Protein AF-A0A7X8EYL2-F1 (afdb_monomer)

pLDDT: mean 93.7, std 5.95, range [64.0, 98.62]

Mean predicted aligned error: 7.43 Å

Radius of gyration: 29.5 Å; Cα contacts (8 Å, |Δi|>4): 618; chains: 1; bounding box: 68×44×84 Å

Structure (mmCIF, N/CA/C/O backbone):
data_AF-A0A7X8EYL2-F1
#
_entry.id   AF-A0A7X8EYL2-F1
#
loop_
_atom_site.group_PDB
_atom_site.id
_atom_site.type_symbol
_atom_site.label_atom_id
_atom_site.label_alt_id
_atom_site.label_comp_id
_atom_site.label_asym_id
_atom_site.label_entity_id
_atom_site.label_seq_id
_atom_site.pdbx_PDB_ins_code
_atom_site.Cartn_x
_atom_site.Cartn_y
_atom_site.Cartn_z
_atom_site.occupancy
_atom_site.B_iso_or_equiv
_atom_site.auth_seq_id
_atom_site.auth_comp_id
_atom_site.auth_asym_id
_atom_site.auth_atom_id
_atom_site.pdbx_PDB_model_num
ATOM 1 N N . ASP A 1 1 ? -7.026 -12.892 57.176 1.00 86.31 1 ASP A N 1
ATOM 2 C CA . ASP A 1 1 ? -5.731 -12.366 56.699 1.00 86.31 1 ASP A CA 1
ATOM 3 C C . ASP A 1 1 ? -5.927 -11.253 55.690 1.00 86.31 1 ASP A C 1
ATOM 5 O O . ASP A 1 1 ? -7.010 -11.145 55.126 1.00 86.31 1 ASP A O 1
ATOM 9 N N . VAL A 1 2 ? -4.905 -10.414 55.504 1.00 94.88 2 VAL A N 1
ATOM 10 C CA . VAL A 1 2 ? -4.902 -9.336 54.503 1.00 94.88 2 VAL A CA 1
ATOM 11 C C . VAL A 1 2 ? -4.807 -9.946 53.104 1.00 94.88 2 VAL A C 1
ATOM 13 O O . VAL A 1 2 ? -3.881 -10.713 52.817 1.00 94.88 2 VAL A O 1
ATOM 16 N N . LEU A 1 3 ? -5.739 -9.580 52.226 1.00 95.38 3 LEU A N 1
ATOM 17 C CA . LEU A 1 3 ? -5.677 -9.922 50.810 1.00 95.38 3 LEU A CA 1
ATOM 18 C C . LEU A 1 3 ? -4.721 -8.959 50.105 1.00 95.38 3 LEU A C 1
ATOM 20 O O . LEU A 1 3 ? -4.888 -7.741 50.169 1.00 95.38 3 LEU A O 1
ATOM 24 N N . ARG A 1 4 ? -3.742 -9.508 49.390 1.00 96.19 4 ARG A N 1
ATOM 25 C CA . ARG A 1 4 ? -2.787 -8.771 48.570 1.00 96.19 4 ARG A CA 1
ATOM 26 C C . ARG A 1 4 ? -2.971 -9.122 47.102 1.00 96.19 4 ARG A C 1
ATOM 28 O O . ARG A 1 4 ? -2.848 -10.284 46.720 1.00 96.19 4 ARG A O 1
ATOM 35 N N . ILE A 1 5 ? -3.187 -8.107 46.270 1.00 96.19 5 ILE A N 1
ATOM 36 C CA . ILE A 1 5 ? -3.138 -8.234 44.813 1.00 96.19 5 ILE A CA 1
ATOM 37 C C . ILE A 1 5 ? -1.687 -8.068 44.356 1.00 96.19 5 ILE A C 1
ATOM 39 O O . ILE A 1 5 ? -1.107 -6.980 44.415 1.00 96.19 5 ILE A O 1
ATOM 43 N N . GLU A 1 6 ? -1.084 -9.162 43.909 1.00 96.06 6 GLU A N 1
ATOM 44 C CA . GLU A 1 6 ? 0.349 -9.236 43.627 1.00 96.06 6 GLU A CA 1
ATOM 45 C C . GLU A 1 6 ? 0.683 -8.657 42.252 1.00 96.06 6 GLU A C 1
ATOM 47 O O . GLU A 1 6 ? 1.595 -7.838 42.111 1.00 96.06 6 GLU A O 1
ATOM 52 N N . ARG A 1 7 ? -0.085 -9.041 41.228 1.00 94.75 7 ARG A N 1
ATOM 53 C CA . ARG A 1 7 ? 0.088 -8.546 39.858 1.00 94.75 7 ARG A CA 1
ATOM 54 C C . ARG A 1 7 ? -1.154 -8.768 39.006 1.00 94.75 7 ARG A C 1
ATOM 56 O O . ARG A 1 7 ? -1.990 -9.619 39.298 1.00 94.75 7 ARG A O 1
ATOM 63 N N . PHE A 1 8 ? -1.189 -8.052 37.891 1.00 95.06 8 PHE A N 1
ATOM 64 C CA . PHE A 1 8 ? -2.084 -8.333 36.781 1.00 95.06 8 PHE A CA 1
ATOM 65 C C . PHE A 1 8 ? -1.325 -8.990 35.631 1.00 95.06 8 PHE A C 1
ATOM 67 O O . PHE A 1 8 ? -0.130 -8.748 35.443 1.00 95.06 8 PHE A O 1
ATOM 74 N N . HIS A 1 9 ? -2.026 -9.794 34.842 1.00 94.75 9 HIS A N 1
ATOM 75 C CA . HIS A 1 9 ? -1.557 -10.248 33.541 1.00 94.75 9 HIS A CA 1
ATOM 76 C C . HIS A 1 9 ? -2.665 -10.086 32.507 1.00 94.75 9 HIS A C 1
ATOM 78 O O . HIS A 1 9 ? -3.803 -10.498 32.729 1.00 94.75 9 HIS A O 1
ATOM 84 N N . THR A 1 10 ? -2.317 -9.496 31.369 1.00 92.88 10 THR A N 1
ATOM 85 C CA . THR A 1 10 ? -3.202 -9.335 30.219 1.00 92.88 10 THR A CA 1
ATOM 86 C C . THR A 1 10 ? -2.504 -9.889 28.972 1.00 92.88 10 THR A C 1
ATOM 88 O O . THR A 1 10 ? -1.317 -9.622 28.778 1.00 92.88 10 THR A O 1
ATOM 91 N N . PRO A 1 11 ? -3.197 -10.660 28.109 1.00 89.06 11 PRO A N 1
ATOM 92 C CA . PRO A 1 11 ? -2.584 -11.203 26.891 1.00 89.06 11 PRO A CA 1
ATOM 93 C C . PRO A 1 11 ? -2.252 -10.146 25.825 1.00 89.06 11 PRO A C 1
ATOM 95 O O . PRO A 1 11 ? -1.381 -10.363 24.989 1.00 89.06 11 PRO A O 1
ATOM 98 N N . CYS A 1 12 ? -2.963 -9.012 25.828 1.00 83.88 12 CYS A N 1
ATOM 99 C CA . CYS A 1 12 ? -2.741 -7.866 24.941 1.00 83.88 12 CYS A CA 1
ATOM 100 C C . CYS A 1 12 ? -2.533 -6.590 25.773 1.00 83.88 12 CYS A C 1
ATOM 102 O O . CYS A 1 12 ? -3.117 -6.433 26.846 1.00 83.88 12 CYS A O 1
ATOM 104 N N . GLY A 1 13 ? -1.824 -5.603 25.218 1.00 82.88 13 GLY A N 1
ATOM 105 C CA . GLY A 1 13 ? -1.757 -4.244 25.783 1.00 82.88 13 GLY A CA 1
ATOM 106 C C . GLY A 1 13 ? -3.053 -3.428 25.642 1.00 82.88 13 GLY A C 1
ATOM 107 O O . GLY A 1 13 ? -3.085 -2.250 25.983 1.00 82.88 13 GLY A O 1
ATOM 108 N N . CYS A 1 14 ? -4.120 -4.032 25.111 1.00 86.06 14 CYS A N 1
ATOM 109 C CA . CYS A 1 14 ? -5.398 -3.382 24.838 1.00 86.06 14 CYS A CA 1
ATOM 110 C C . CYS A 1 14 ? -6.316 -3.271 26.068 1.00 86.06 14 CYS A C 1
ATOM 112 O O . CYS A 1 14 ? -7.273 -2.502 26.050 1.00 86.06 14 CYS A O 1
ATOM 114 N N . THR A 1 15 ? -5.998 -3.985 27.151 1.00 90.75 15 THR A N 1
ATOM 115 C CA . THR A 1 15 ? -6.658 -3.893 28.462 1.00 90.75 15 THR A CA 1
ATOM 116 C C . THR A 1 15 ? -5.630 -3.535 29.525 1.00 90.75 15 THR A C 1
ATOM 118 O O . THR A 1 15 ? -4.644 -4.255 29.689 1.00 90.75 15 THR A O 1
ATOM 121 N N . ILE A 1 16 ? -5.859 -2.440 30.246 1.00 91.31 16 ILE A N 1
ATOM 122 C CA . ILE A 1 16 ? -4.922 -1.883 31.224 1.00 91.31 16 ILE A CA 1
ATOM 123 C C . ILE A 1 16 ? -5.632 -1.824 32.583 1.00 91.31 16 ILE A C 1
ATOM 125 O O . ILE A 1 16 ? -6.471 -0.942 32.783 1.00 91.31 16 ILE A O 1
ATOM 129 N N . PRO A 1 17 ? -5.372 -2.790 33.483 1.00 91.75 17 PRO A N 1
ATOM 130 C CA . PRO A 1 17 ? -5.945 -2.805 34.822 1.00 91.75 17 PRO A CA 1
ATOM 131 C C . PRO A 1 17 ? -5.192 -1.866 35.769 1.00 91.75 17 PRO A C 1
ATOM 133 O O . PRO A 1 17 ? -3.962 -1.803 35.767 1.00 91.75 17 PRO A O 1
ATOM 136 N N . GLU A 1 18 ? -5.944 -1.173 36.614 1.00 91.69 18 GLU A N 1
ATOM 137 C CA . GLU A 1 18 ? -5.468 -0.184 37.574 1.00 91.69 18 GLU A CA 1
ATOM 138 C C . GLU A 1 18 ? -6.123 -0.416 38.943 1.00 91.69 18 GLU A C 1
ATOM 140 O O . GLU A 1 18 ? -7.300 -0.771 39.056 1.00 91.69 18 GLU A O 1
ATOM 145 N N . LEU A 1 19 ? -5.339 -0.200 40.001 1.00 92.75 19 LEU A N 1
ATOM 146 C CA . LEU A 1 19 ? -5.756 -0.338 41.394 1.00 92.75 19 LEU A CA 1
ATOM 147 C C . LEU A 1 19 ? -5.365 0.902 42.186 1.00 92.75 19 LEU A C 1
ATOM 149 O O . LEU A 1 19 ? -4.250 1.402 42.048 1.00 92.75 19 LEU A O 1
ATOM 153 N N . LYS A 1 20 ? -6.252 1.336 43.086 1.00 90.94 20 LYS A N 1
ATOM 154 C CA . LYS A 1 20 ? -5.948 2.405 44.052 1.00 90.94 20 LYS A CA 1
ATOM 155 C C . LYS A 1 20 ? -4.989 1.940 45.148 1.00 90.94 20 LYS A C 1
ATOM 157 O O . LYS A 1 20 ? -4.169 2.720 45.617 1.00 90.94 20 LYS A O 1
ATOM 162 N N . LYS A 1 21 ? -5.105 0.677 45.560 1.00 93.88 21 LYS A N 1
ATOM 163 C CA . LYS A 1 21 ? -4.242 0.031 46.551 1.00 93.88 21 LYS A CA 1
ATOM 164 C C . LYS A 1 21 ? -4.178 -1.472 46.294 1.00 93.88 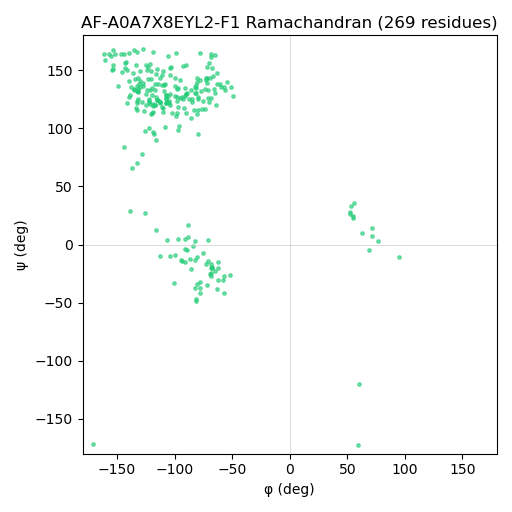21 LYS A C 1
ATOM 166 O O . LYS A 1 21 ? -4.984 -2.001 45.537 1.00 93.88 21 LYS A O 1
ATOM 171 N N . ARG A 1 22 ? -3.197 -2.145 46.893 1.00 94.50 22 ARG A N 1
ATOM 172 C CA . ARG A 1 22 ? -2.936 -3.576 46.664 1.00 94.50 22 ARG A CA 1
ATOM 173 C C . ARG A 1 22 ? -3.198 -4.461 47.871 1.00 94.50 22 ARG A C 1
ATOM 175 O O . ARG A 1 22 ? -3.177 -5.671 47.704 1.00 94.50 22 ARG A O 1
ATOM 182 N N . GLU A 1 23 ? -3.439 -3.882 49.039 1.00 96.19 23 GLU A N 1
ATOM 183 C CA . GLU A 1 23 ? -3.685 -4.608 50.282 1.00 96.19 23 GLU A CA 1
ATOM 184 C C . GLU A 1 23 ? -5.051 -4.224 50.841 1.00 96.19 23 GLU A C 1
ATOM 186 O O . GLU A 1 23 ? -5.405 -3.040 50.886 1.00 96.19 23 GLU A O 1
ATOM 191 N N . TYR A 1 24 ? -5.807 -5.243 51.232 1.00 96.19 24 TYR A N 1
ATOM 192 C CA . TYR A 1 24 ? -7.183 -5.141 51.692 1.00 96.19 24 TYR A CA 1
ATOM 193 C C . TYR A 1 24 ? -7.332 -5.925 52.993 1.00 96.19 24 TYR A C 1
ATOM 195 O O . TYR A 1 24 ? -6.954 -7.099 53.065 1.00 96.19 24 TYR A O 1
ATOM 203 N N . ALA A 1 25 ? -7.833 -5.265 54.034 1.00 96.31 25 ALA A N 1
ATOM 204 C CA . ALA A 1 25 ? -8.122 -5.910 55.308 1.00 96.31 25 ALA A CA 1
ATOM 205 C C . ALA A 1 25 ? -9.249 -6.955 55.151 1.00 96.31 25 ALA A C 1
ATOM 207 O O . ALA A 1 25 ? -9.975 -6.931 54.154 1.00 96.31 25 ALA A O 1
ATOM 208 N N . PRO A 1 26 ? -9.420 -7.879 56.115 1.00 94.56 26 PRO A N 1
ATOM 209 C CA . PRO A 1 26 ? -10.606 -8.729 56.152 1.00 94.56 26 PRO A CA 1
ATOM 210 C C . PRO A 1 26 ? -11.884 -7.888 56.045 1.00 94.56 26 PRO A C 1
ATOM 212 O O . PRO A 1 26 ? -11.977 -6.836 56.675 1.00 94.56 26 PRO A O 1
ATOM 215 N N . ASP A 1 27 ? -12.823 -8.348 55.218 1.00 92.75 27 ASP A N 1
ATOM 216 C CA . ASP A 1 27 ? -14.106 -7.689 54.930 1.00 92.75 27 ASP A CA 1
ATOM 217 C C . ASP A 1 27 ? -14.004 -6.299 54.268 1.00 92.75 27 ASP A C 1
ATOM 219 O O . ASP A 1 27 ? -15.007 -5.604 54.113 1.00 92.75 27 ASP A O 1
ATOM 223 N N . GLU A 1 28 ? -12.810 -5.885 53.832 1.00 94.75 28 GLU A N 1
ATOM 224 C CA . GLU A 1 28 ? -12.625 -4.636 53.101 1.00 94.75 28 GLU A CA 1
ATOM 225 C C . GLU A 1 28 ? -12.873 -4.804 51.597 1.00 94.75 28 GLU A C 1
ATOM 227 O O . GLU A 1 28 ? -12.322 -5.690 50.942 1.00 94.75 28 GLU A O 1
ATOM 232 N N . GLU A 1 29 ? -13.644 -3.883 51.020 1.00 93.25 29 GLU A N 1
ATOM 233 C CA . GLU A 1 29 ? -13.950 -3.871 49.593 1.00 93.25 29 GLU A CA 1
ATOM 234 C C . GLU A 1 29 ? -12.984 -3.002 48.774 1.00 93.25 29 GLU A C 1
ATOM 236 O O . GLU A 1 29 ? -12.389 -2.023 49.237 1.00 93.25 29 GLU A O 1
ATOM 241 N N . GLY A 1 30 ? -12.848 -3.350 47.495 1.00 90.50 30 GLY A N 1
ATOM 242 C CA . GLY A 1 30 ? -12.003 -2.651 46.539 1.00 90.50 30 GLY A CA 1
ATOM 243 C C . GLY A 1 30 ? -12.584 -2.662 45.134 1.00 90.50 30 GLY A C 1
ATOM 244 O O . GLY A 1 30 ? -13.449 -3.466 44.806 1.00 90.50 30 GLY A O 1
ATOM 245 N N . ALA A 1 31 ? -12.068 -1.779 44.282 1.00 92.56 31 ALA A N 1
ATOM 246 C CA . ALA A 1 31 ? -12.426 -1.724 42.872 1.00 92.56 31 ALA A CA 1
ATOM 247 C C . ALA A 1 31 ? -11.173 -1.840 42.001 1.00 92.56 31 ALA A C 1
ATOM 249 O O . ALA A 1 31 ? -10.187 -1.133 42.229 1.00 92.56 31 ALA A O 1
ATOM 250 N N . ILE A 1 32 ? -11.244 -2.706 40.988 1.00 92.56 32 ILE A N 1
ATOM 251 C CA . ILE A 1 32 ? -10.285 -2.774 39.883 1.00 92.56 32 ILE A CA 1
ATOM 252 C C . ILE A 1 32 ? -10.886 -1.986 38.722 1.00 92.56 32 ILE A C 1
ATOM 254 O O . ILE A 1 32 ? -11.940 -2.350 38.202 1.00 92.56 32 ILE A O 1
ATOM 258 N N . THR A 1 33 ? -10.214 -0.921 38.296 1.00 93.75 33 THR A N 1
ATOM 259 C CA . THR A 1 33 ? -10.592 -0.190 37.083 1.00 93.75 33 THR A CA 1
ATOM 260 C C . THR A 1 33 ? -9.844 -0.802 35.911 1.00 93.75 33 THR A C 1
ATOM 262 O O . THR A 1 33 ? -8.629 -0.948 35.982 1.00 93.75 33 THR A O 1
ATOM 265 N N . VAL A 1 34 ? -10.528 -1.143 34.817 1.00 92.25 34 VAL A N 1
ATOM 266 C CA . VAL A 1 34 ? -9.850 -1.591 33.593 1.00 92.25 34 VAL A CA 1
ATOM 267 C C . VAL A 1 34 ? -10.158 -0.648 32.447 1.00 92.25 34 VAL A C 1
ATOM 269 O O . VAL A 1 34 ? -11.313 -0.479 32.059 1.00 92.25 34 VAL A O 1
ATOM 272 N N . ARG A 1 35 ? -9.110 -0.061 31.871 1.00 92.25 35 ARG A N 1
ATOM 273 C CA . ARG A 1 35 ? -9.212 0.721 30.641 1.00 92.25 35 ARG A CA 1
ATOM 274 C C . ARG A 1 35 ? -9.061 -0.201 29.434 1.00 92.25 35 ARG A C 1
ATOM 276 O O . ARG A 1 35 ? -8.063 -0.910 29.322 1.00 92.25 35 ARG A O 1
ATOM 283 N N . TYR A 1 36 ? -10.036 -0.172 28.531 1.00 90.81 36 TYR A N 1
ATOM 284 C CA . TYR A 1 36 ? -10.001 -0.890 27.257 1.00 90.81 36 TYR A CA 1
ATOM 285 C C . TYR A 1 36 ? -9.763 0.091 26.105 1.00 90.81 36 TYR A C 1
ATOM 287 O O . TYR A 1 36 ? -10.527 1.037 25.921 1.00 90.81 36 TYR A O 1
ATOM 295 N N . ASN A 1 37 ? -8.703 -0.141 25.332 1.00 89.19 37 ASN A N 1
ATOM 296 C CA . ASN A 1 37 ? -8.390 0.611 24.122 1.00 89.19 37 ASN A CA 1
ATOM 297 C C . ASN A 1 37 ? -8.935 -0.161 22.914 1.00 89.19 37 ASN A C 1
ATOM 299 O O . ASN A 1 37 ? -8.339 -1.153 22.489 1.00 89.19 37 ASN A O 1
ATOM 303 N N . ALA A 1 38 ? -10.074 0.286 22.384 1.00 85.88 38 ALA A N 1
ATOM 304 C CA . ALA A 1 38 ? -10.705 -0.328 21.221 1.00 85.88 38 ALA A CA 1
ATOM 305 C C . ALA A 1 38 ? -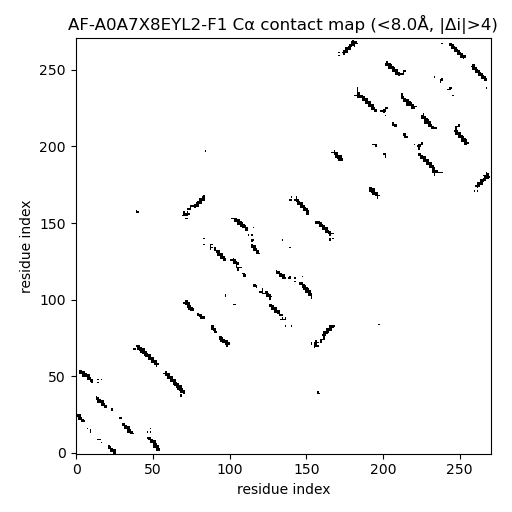9.847 -0.158 19.949 1.00 85.88 38 ALA A C 1
ATOM 307 O O . ALA A 1 38 ? -9.211 0.887 19.775 1.00 85.88 38 ALA A O 1
ATOM 308 N N . PRO A 1 39 ? -9.831 -1.146 19.036 1.00 81.00 39 PRO A N 1
ATOM 309 C CA . PRO A 1 39 ? -9.236 -0.966 17.717 1.00 81.00 39 PRO A CA 1
ATOM 310 C C . PRO A 1 39 ? -10.058 0.011 16.863 1.00 81.00 39 PRO A C 1
ATOM 312 O O . PRO A 1 39 ? -11.225 0.280 17.138 1.00 81.00 39 PRO A O 1
ATOM 315 N N . ALA A 1 40 ? -9.457 0.511 15.780 1.00 75.81 40 ALA A N 1
ATOM 316 C CA . ALA A 1 40 ? -10.108 1.458 14.869 1.00 75.81 40 ALA A CA 1
ATOM 317 C C . ALA A 1 40 ? -11.274 0.854 14.057 1.00 75.81 40 ALA A C 1
ATOM 319 O O . ALA A 1 40 ? -12.061 1.596 13.479 1.00 75.81 40 ALA A O 1
ATOM 320 N N . GLY A 1 41 ? -11.361 -0.478 13.980 1.00 80.31 41 GLY A N 1
ATOM 321 C CA . GLY A 1 41 ? -12.380 -1.204 13.223 1.00 80.31 41 GLY A CA 1
ATOM 322 C C . GLY A 1 41 ? -13.444 -1.848 14.111 1.00 80.31 41 GLY A C 1
ATOM 323 O O . GLY A 1 41 ? -13.235 -2.067 15.304 1.00 80.31 41 GLY A O 1
ATOM 324 N N . ALA A 1 42 ? -14.577 -2.206 13.503 1.00 83.06 42 ALA A N 1
ATOM 325 C CA . ALA A 1 42 ? -15.626 -2.952 14.184 1.00 83.06 42 ALA A CA 1
ATOM 326 C C . ALA A 1 42 ? -15.132 -4.358 14.566 1.00 83.06 42 ALA A C 1
ATOM 328 O O . ALA A 1 42 ? -14.583 -5.081 13.733 1.00 83.06 42 ALA A O 1
ATOM 329 N N . VAL A 1 43 ? -15.340 -4.751 15.822 1.00 87.38 43 VAL A N 1
ATOM 330 C CA . VAL A 1 43 ? -14.927 -6.055 16.352 1.00 87.38 43 VAL A CA 1
ATOM 331 C C . VAL A 1 43 ? -15.816 -6.454 17.525 1.00 87.38 43 VAL A C 1
ATOM 333 O O . VAL A 1 43 ? -16.310 -5.607 18.267 1.00 87.38 43 VAL A O 1
ATOM 336 N N . THR A 1 44 ? -16.016 -7.755 17.719 1.00 91.56 44 THR A N 1
ATOM 337 C CA . THR A 1 44 ? -16.506 -8.281 18.998 1.00 91.56 44 THR A CA 1
ATOM 338 C C . THR A 1 44 ? -15.322 -8.876 19.738 1.00 91.56 44 THR A C 1
ATOM 340 O O . THR A 1 44 ? -14.735 -9.853 19.282 1.00 91.56 44 THR A O 1
ATOM 343 N N . ASP A 1 45 ? -14.954 -8.258 20.851 1.00 90.88 45 ASP A N 1
ATOM 344 C CA . ASP A 1 45 ? -13.777 -8.600 21.634 1.00 90.88 45 ASP A CA 1
ATOM 345 C C . ASP A 1 45 ? -14.172 -9.278 22.946 1.00 90.88 45 ASP A C 1
ATOM 347 O O . ASP A 1 45 ? -15.089 -8.850 23.650 1.00 90.88 45 ASP A O 1
ATOM 351 N N . VAL A 1 46 ? -13.422 -10.322 23.290 1.00 93.00 46 VAL A N 1
ATOM 352 C CA . VAL A 1 46 ? -13.444 -10.972 24.602 1.00 93.00 46 VAL A CA 1
ATOM 353 C C . VAL A 1 46 ? -12.007 -10.999 25.104 1.00 93.00 46 VAL A C 1
ATOM 355 O O . VAL A 1 46 ? -11.148 -11.615 24.473 1.00 93.00 46 VAL A O 1
ATOM 358 N N . LYS A 1 47 ? -11.719 -10.282 26.194 1.00 92.31 47 LYS A N 1
ATOM 359 C CA . LYS A 1 47 ? -10.363 -10.132 26.739 1.00 92.31 47 LYS A CA 1
ATOM 360 C C . LYS A 1 47 ? -10.328 -10.550 28.210 1.00 92.31 47 LYS A C 1
ATOM 362 O O . LYS A 1 47 ? -11.038 -9.937 29.010 1.00 92.31 47 LYS A O 1
ATOM 367 N N . PRO A 1 48 ? -9.518 -11.555 28.581 1.00 94.62 48 PRO A N 1
ATOM 368 C CA . PRO A 1 48 ? -9.311 -11.901 29.978 1.00 94.62 48 PRO A CA 1
ATOM 369 C C . PRO A 1 48 ? -8.295 -10.953 30.629 1.00 94.62 48 PRO A C 1
ATOM 371 O O . PRO A 1 48 ? -7.296 -10.559 30.022 1.00 94.62 48 PRO A O 1
ATOM 374 N N . VAL A 1 49 ? -8.544 -10.621 31.890 1.00 95.12 49 VAL A N 1
ATOM 375 C CA . VAL A 1 49 ? -7.631 -9.932 32.799 1.00 95.12 49 VAL A CA 1
ATOM 376 C C . VAL A 1 49 ? -7.407 -10.861 33.980 1.00 95.12 49 VAL A C 1
ATOM 378 O O . VAL A 1 49 ? -8.326 -11.125 34.755 1.00 95.12 49 VAL A O 1
ATOM 381 N N . TYR A 1 50 ? -6.186 -11.366 34.115 1.00 96.19 50 TYR A N 1
ATOM 382 C CA . TYR A 1 50 ? -5.829 -12.265 35.203 1.00 96.19 50 TYR A CA 1
ATOM 383 C C . TYR A 1 50 ? -5.308 -11.464 36.393 1.00 96.19 50 TYR A C 1
ATOM 385 O O . TYR A 1 50 ? -4.394 -10.646 36.256 1.00 96.19 50 TYR A O 1
ATOM 393 N N . VAL A 1 51 ? -5.886 -11.717 37.560 1.00 96.25 51 VAL A N 1
ATOM 394 C CA . VAL A 1 51 ? -5.562 -11.085 38.838 1.00 96.25 51 VAL A CA 1
ATOM 395 C C . VAL A 1 51 ? -4.895 -12.127 39.720 1.00 96.25 51 VAL A C 1
ATOM 397 O O . VAL A 1 51 ? -5.512 -13.136 40.047 1.00 96.25 51 VAL A O 1
ATOM 400 N N . TYR A 1 52 ? -3.642 -11.897 40.099 1.00 97.12 52 TYR A N 1
ATOM 401 C CA . TYR A 1 52 ? -2.905 -12.798 40.982 1.00 97.12 52 TYR A CA 1
ATOM 402 C C . TYR A 1 52 ? -2.949 -12.285 42.414 1.00 97.12 52 TYR A C 1
ATOM 404 O O . TYR A 1 52 ? -2.723 -11.093 42.646 1.00 97.12 52 TYR A O 1
ATOM 412 N N . THR A 1 53 ? -3.232 -13.178 43.359 1.00 96.44 53 THR A N 1
ATOM 413 C CA . THR A 1 53 ? -3.395 -12.833 44.774 1.00 96.44 53 THR A CA 1
ATOM 414 C C . THR A 1 53 ? -2.608 -13.772 45.684 1.00 96.44 53 THR A C 1
ATOM 416 O O . THR A 1 53 ? -2.180 -14.844 45.262 1.00 96.44 53 THR A O 1
ATOM 419 N N . ASN A 1 54 ? -2.440 -13.372 46.944 1.00 96.25 54 ASN A N 1
ATOM 420 C CA . ASN A 1 54 ? -1.877 -14.220 47.995 1.00 96.25 54 ASN A CA 1
ATOM 421 C C . ASN A 1 54 ? -2.902 -15.181 48.644 1.00 96.25 54 ASN A C 1
ATOM 423 O O . ASN A 1 54 ? -2.533 -15.872 49.593 1.00 96.25 54 ASN A O 1
ATOM 427 N N . ASP A 1 55 ? -4.166 -15.221 48.195 1.00 95.06 55 ASP A N 1
ATOM 428 C CA . ASP A 1 55 ? -5.167 -16.164 48.713 1.00 95.06 55 ASP A CA 1
ATOM 429 C C . ASP A 1 55 ? -4.865 -17.582 48.188 1.00 95.06 55 ASP A C 1
ATOM 431 O O . ASP A 1 55 ? -4.964 -17.816 46.982 1.00 95.06 55 ASP A O 1
ATOM 435 N N . PRO A 1 56 ? -4.540 -18.564 49.051 1.00 93.50 56 PRO A N 1
ATOM 436 C CA . PRO A 1 56 ? -4.226 -19.924 48.615 1.00 93.50 56 PRO A CA 1
ATOM 437 C C . PRO A 1 56 ? -5.416 -20.647 47.972 1.00 93.50 56 PRO A C 1
ATOM 439 O O . PRO A 1 56 ? -5.207 -21.592 47.212 1.00 93.50 56 PRO A O 1
ATOM 442 N N . LYS A 1 57 ? -6.659 -20.235 48.261 1.00 94.44 57 LYS A N 1
ATOM 443 C CA . LYS A 1 57 ? -7.850 -20.802 47.611 1.00 94.44 57 LYS A CA 1
ATOM 444 C C . LYS A 1 57 ? -8.047 -20.236 46.212 1.00 94.44 57 LYS A C 1
ATOM 446 O O . LYS A 1 57 ? -8.534 -20.946 45.339 1.00 94.44 57 LYS A O 1
ATOM 451 N N . ASN A 1 58 ? -7.657 -18.980 46.003 1.00 93.19 58 ASN A N 1
ATOM 452 C CA . ASN A 1 58 ? -7.841 -18.274 44.743 1.00 93.19 58 ASN A CA 1
ATOM 453 C C . ASN A 1 58 ? -6.585 -17.474 44.348 1.00 93.19 58 ASN A C 1
ATOM 455 O O . ASN A 1 58 ? -6.605 -16.238 44.277 1.00 93.19 58 ASN A O 1
ATOM 459 N N . PRO A 1 59 ? -5.475 -18.174 44.051 1.00 95.44 59 PRO A N 1
ATOM 460 C CA . PRO A 1 59 ? -4.205 -17.527 43.723 1.00 95.44 59 PRO A CA 1
ATOM 461 C C . PRO A 1 59 ? -4.267 -16.779 42.385 1.00 95.44 59 PRO A C 1
ATOM 463 O O . PRO A 1 59 ? -3.456 -15.892 42.120 1.00 95.44 59 PRO A O 1
ATOM 466 N N . GLN A 1 60 ? -5.242 -17.126 41.540 1.00 96.56 60 GLN A N 1
ATOM 467 C CA . GLN A 1 60 ? -5.530 -16.471 40.276 1.00 96.56 60 GLN A CA 1
ATOM 468 C C . GLN A 1 60 ? -7.044 -16.361 40.078 1.00 96.56 60 GLN A C 1
ATOM 470 O O . GLN A 1 60 ? -7.751 -17.365 40.098 1.00 96.56 60 GLN A O 1
ATOM 475 N N . TYR A 1 61 ? -7.512 -15.149 39.803 1.00 94.25 61 TYR A N 1
ATOM 476 C CA . TYR A 1 61 ? -8.867 -14.863 39.343 1.00 94.25 61 TYR A CA 1
ATOM 477 C C . TYR A 1 61 ? -8.843 -14.358 37.903 1.00 94.25 61 TYR A C 1
ATOM 479 O O . TYR A 1 61 ? -7.948 -13.607 37.517 1.00 94.25 61 TYR A O 1
ATOM 487 N N . GLU A 1 62 ? -9.841 -14.735 37.110 1.00 94.81 62 GLU A N 1
ATOM 488 C CA . GLU A 1 62 ? -10.035 -14.215 35.758 1.00 94.81 62 GLU A CA 1
ATOM 489 C C . GLU A 1 62 ? -11.238 -13.272 35.724 1.00 94.81 62 GLU A C 1
ATOM 491 O O . GLU A 1 62 ? -12.352 -13.642 36.092 1.00 94.81 62 GLU A O 1
ATOM 496 N N . LEU A 1 63 ? -11.012 -12.049 35.247 1.00 93.44 63 LEU A N 1
ATOM 497 C CA . LEU A 1 63 ? -12.061 -11.098 34.902 1.00 93.44 63 LEU A CA 1
ATOM 498 C C . LEU A 1 63 ? -12.167 -11.023 33.379 1.00 93.44 63 LEU A C 1
ATOM 500 O O . LEU A 1 63 ? -11.172 -10.772 32.702 1.00 93.44 63 LEU A O 1
ATOM 504 N N . THR A 1 64 ? -13.362 -11.200 32.822 1.00 93.62 64 THR A N 1
ATOM 505 C CA . THR A 1 64 ? -13.563 -11.157 31.368 1.00 93.62 64 THR A CA 1
ATOM 506 C C . THR A 1 64 ? -14.221 -9.852 30.937 1.00 93.62 64 THR A C 1
ATOM 508 O O . THR A 1 64 ? -15.350 -9.552 31.322 1.00 93.62 64 THR A O 1
ATOM 511 N N . ILE A 1 65 ? -13.554 -9.110 30.055 1.00 92.38 65 ILE A N 1
ATOM 512 C CA . ILE A 1 65 ? -14.119 -7.939 29.383 1.00 92.38 65 ILE A CA 1
ATOM 513 C C . ILE A 1 65 ? -14.719 -8.388 28.057 1.00 92.38 65 ILE A C 1
ATOM 515 O O . ILE A 1 65 ? -14.028 -8.987 27.233 1.00 92.38 65 ILE A O 1
ATOM 519 N N . LYS A 1 66 ? -16.000 -8.082 27.844 1.00 93.62 66 LYS A N 1
ATOM 520 C CA . LYS A 1 66 ? -16.693 -8.291 26.569 1.00 93.62 66 LYS A CA 1
ATOM 521 C C . LYS A 1 66 ? -17.071 -6.937 25.985 1.00 93.62 66 LYS A C 1
ATOM 523 O O . LYS A 1 66 ? -17.748 -6.157 26.648 1.00 93.62 66 LYS A O 1
ATOM 528 N N . ALA A 1 67 ? -16.647 -6.670 24.757 1.00 91.19 67 ALA A N 1
ATOM 529 C CA . ALA A 1 67 ? -16.913 -5.413 24.071 1.00 91.19 67 ALA A CA 1
ATOM 530 C C . ALA A 1 67 ? -17.407 -5.674 22.646 1.00 91.19 67 ALA A C 1
ATOM 532 O O . ALA A 1 67 ? -16.844 -6.494 21.925 1.00 91.19 67 ALA A O 1
ATOM 533 N N . ARG A 1 68 ? -18.443 -4.947 22.224 1.00 90.94 68 ARG A N 1
ATOM 534 C CA . ARG A 1 68 ? -18.852 -4.862 20.819 1.00 90.94 68 ARG A CA 1
ATOM 535 C C . ARG A 1 68 ? -18.488 -3.475 20.308 1.00 90.94 68 ARG A C 1
ATOM 537 O O . ARG A 1 68 ? -19.181 -2.505 20.599 1.00 90.94 68 ARG A O 1
ATOM 544 N N . VAL A 1 69 ? -17.388 -3.394 19.574 1.00 87.81 69 VAL A N 1
ATOM 545 C CA . VAL A 1 69 ? -16.917 -2.170 18.929 1.00 87.81 69 VAL A CA 1
ATOM 546 C C . VAL A 1 69 ? -17.632 -2.040 17.592 1.00 87.81 69 VAL A C 1
ATOM 548 O O . VAL A 1 69 ? -17.606 -2.958 16.771 1.00 87.81 69 VAL A O 1
ATOM 551 N N . VAL A 1 70 ? -18.286 -0.903 17.386 1.00 86.06 70 VAL A N 1
ATOM 552 C CA . VAL A 1 70 ? -18.969 -0.559 16.138 1.00 86.06 70 VAL A CA 1
ATOM 553 C C . VAL A 1 70 ? -18.291 0.649 15.514 1.00 86.06 70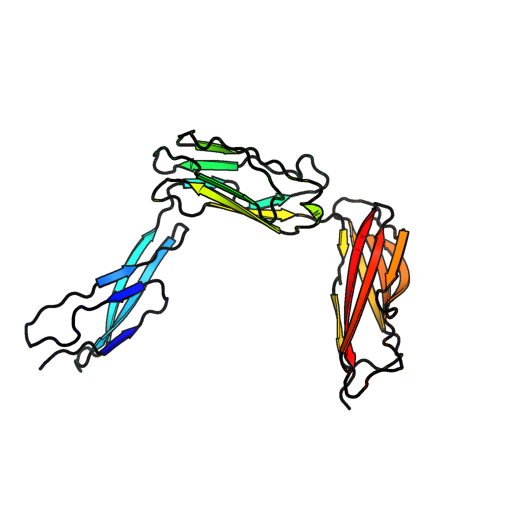 VAL A C 1
ATOM 555 O O . VAL A 1 70 ? -17.793 1.523 16.224 1.00 86.06 70 VAL A O 1
ATOM 558 N N . VAL A 1 71 ? -18.280 0.677 14.188 1.00 87.81 71 VAL A N 1
ATOM 559 C CA . VAL A 1 71 ? -17.866 1.834 13.405 1.00 87.81 71 VAL A CA 1
ATOM 560 C C . VAL A 1 71 ? -19.108 2.350 12.700 1.00 87.81 71 VAL A C 1
ATOM 562 O O . VAL A 1 71 ? -19.761 1.612 11.965 1.00 87.81 71 VAL A O 1
ATOM 565 N N . ASN A 1 72 ? -19.439 3.608 12.962 1.00 93.62 72 ASN A N 1
ATOM 566 C CA . ASN A 1 72 ? -20.682 4.216 12.502 1.00 93.62 72 ASN A CA 1
ATOM 567 C C . ASN A 1 72 ? -20.508 5.033 11.222 1.00 93.62 72 ASN A C 1
ATOM 569 O O . ASN A 1 72 ? -21.451 5.684 10.784 1.00 93.62 72 ASN A O 1
ATOM 573 N N . VAL A 1 73 ? -19.310 5.023 10.637 1.00 95.62 73 VAL A N 1
ATOM 574 C CA . VAL A 1 73 ? -19.042 5.608 9.326 1.00 95.62 73 VAL A CA 1
ATOM 575 C C . VAL A 1 73 ? -18.244 4.608 8.507 1.00 95.62 73 VAL A C 1
ATOM 577 O O . VAL A 1 73 ? -17.182 4.161 8.919 1.00 95.62 73 VAL A O 1
ATOM 580 N N . GLU A 1 74 ? -18.748 4.243 7.342 1.00 94.56 74 GLU A N 1
ATOM 581 C CA . GLU A 1 74 ? -18.096 3.303 6.443 1.00 94.56 74 GLU A CA 1
ATOM 582 C C . GLU A 1 74 ? -17.589 4.016 5.198 1.00 94.56 74 GLU A C 1
ATOM 584 O O . GLU A 1 74 ? -18.181 4.993 4.744 1.00 94.56 74 GLU A O 1
ATOM 589 N N . ILE A 1 75 ? -16.493 3.506 4.637 1.00 96.81 75 ILE A N 1
ATOM 590 C CA . ILE A 1 75 ? -15.991 3.898 3.323 1.00 96.81 75 ILE A CA 1
ATOM 591 C C . ILE A 1 75 ? -16.017 2.692 2.386 1.00 96.81 75 ILE A C 1
ATOM 593 O O . ILE A 1 75 ? -15.668 1.577 2.792 1.00 96.81 75 ILE A O 1
ATOM 597 N N . SER A 1 76 ? -16.438 2.919 1.146 1.00 97.44 76 SER A N 1
ATOM 598 C CA . SER A 1 76 ? -16.500 1.904 0.098 1.00 97.44 76 SER A CA 1
ATOM 599 C C . SER A 1 76 ? -16.037 2.476 -1.247 1.00 97.44 76 SER A C 1
ATOM 601 O O . SER A 1 76 ? -16.410 3.608 -1.560 1.00 97.44 76 SER A O 1
ATOM 603 N N . PRO A 1 77 ? -15.281 1.716 -2.061 1.00 98.25 77 PRO A N 1
ATOM 604 C CA . PRO A 1 77 ? -14.647 0.432 -1.735 1.00 98.25 77 PRO A CA 1
ATOM 605 C C . PRO A 1 77 ? -13.513 0.579 -0.703 1.00 98.25 77 PRO A C 1
ATOM 607 O O . PRO A 1 77 ? -12.980 1.666 -0.508 1.00 98.25 77 PRO A O 1
ATOM 610 N N . ARG A 1 78 ? -13.129 -0.524 -0.041 1.00 96.06 78 ARG A N 1
ATOM 611 C CA . ARG A 1 78 ? -11.963 -0.572 0.874 1.00 96.06 78 ARG A CA 1
ATOM 612 C C . ARG A 1 78 ? -10.658 -0.972 0.187 1.00 96.06 78 ARG A C 1
ATOM 614 O O . ARG A 1 78 ? -9.588 -0.777 0.757 1.00 96.06 78 ARG A O 1
ATOM 621 N N . ASP A 1 79 ? -10.761 -1.509 -1.022 1.00 98.31 79 ASP A N 1
ATOM 622 C CA . ASP A 1 79 ? -9.664 -2.037 -1.818 1.00 98.31 79 ASP A CA 1
ATOM 623 C C . ASP A 1 79 ? -9.856 -1.619 -3.276 1.00 98.31 79 ASP A C 1
ATOM 625 O O . ASP A 1 79 ? -10.936 -1.809 -3.836 1.00 98.31 79 ASP A O 1
ATOM 629 N N . VAL A 1 80 ? -8.818 -1.043 -3.879 1.00 98.44 80 VAL A N 1
ATOM 630 C CA . VAL A 1 80 ? -8.808 -0.610 -5.280 1.00 98.44 80 VAL A CA 1
ATOM 631 C C . VAL A 1 80 ? -7.548 -1.127 -5.970 1.00 98.44 80 VAL A C 1
ATOM 633 O O . VAL A 1 80 ? -6.444 -1.067 -5.423 1.00 98.44 80 VAL A O 1
ATOM 636 N N . THR A 1 81 ? -7.696 -1.605 -7.199 1.00 98.44 81 THR A N 1
ATOM 637 C CA . THR A 1 81 ? -6.568 -1.839 -8.102 1.00 98.44 81 THR A CA 1
ATOM 638 C C . THR A 1 81 ? -6.601 -0.779 -9.188 1.00 98.44 81 THR A C 1
ATOM 640 O O . THR A 1 81 ? -7.596 -0.649 -9.893 1.00 98.44 81 THR A O 1
ATOM 643 N N . LEU A 1 82 ? -5.516 -0.020 -9.289 1.00 98.50 82 LEU A N 1
ATOM 644 C CA . LEU A 1 82 ? -5.302 1.011 -10.289 1.00 98.50 82 LEU A CA 1
ATOM 645 C C . LEU A 1 82 ? -4.601 0.413 -11.507 1.00 98.50 82 LEU A C 1
ATOM 647 O O . LEU A 1 82 ? -3.628 -0.339 -11.371 1.00 98.50 82 LEU A O 1
ATOM 651 N N . LEU A 1 83 ? -5.101 0.768 -12.684 1.00 97.62 83 LEU A N 1
ATOM 652 C CA . LEU A 1 83 ? -4.657 0.267 -13.979 1.00 97.62 83 LEU A CA 1
ATOM 653 C C . LEU A 1 83 ? -4.135 1.439 -14.806 1.00 97.62 83 LEU A C 1
ATOM 655 O O . LEU A 1 83 ? -4.882 2.354 -15.128 1.00 97.62 83 LEU A O 1
ATOM 659 N N . LEU A 1 84 ? -2.838 1.443 -15.103 1.00 95.56 84 LEU A N 1
ATOM 660 C CA . LEU A 1 84 ? -2.133 2.604 -15.659 1.00 95.56 84 LEU A CA 1
ATOM 661 C C . LEU A 1 84 ? -2.561 2.958 -17.090 1.00 95.56 84 LEU A C 1
ATOM 663 O O . LEU A 1 84 ? -2.367 4.093 -17.515 1.00 95.56 84 LEU A O 1
ATOM 667 N N . ASP A 1 85 ? -3.160 2.011 -17.810 1.00 94.31 85 ASP A N 1
ATOM 668 C CA . ASP A 1 85 ? -3.684 2.186 -19.165 1.00 94.31 85 ASP A CA 1
ATOM 669 C C . ASP A 1 85 ? -5.105 2.781 -19.210 1.00 94.31 85 ASP A C 1
ATOM 671 O O . ASP A 1 85 ? -5.641 3.011 -20.295 1.00 94.31 85 ASP A O 1
ATOM 675 N N . GLN A 1 86 ? -5.720 3.045 -18.053 1.00 96.38 86 GLN A N 1
ATOM 676 C CA . GLN A 1 86 ? -7.067 3.603 -17.952 1.00 96.38 86 GLN A CA 1
ATOM 677 C C . GLN A 1 86 ? -7.056 5.093 -17.608 1.00 96.38 86 GLN A C 1
ATOM 679 O O . GLN A 1 86 ? -6.168 5.603 -16.918 1.00 96.38 86 GLN A O 1
ATOM 684 N N . GLU A 1 87 ? -8.110 5.796 -18.029 1.00 96.69 87 GLU A N 1
ATOM 685 C CA . GLU A 1 87 ? -8.371 7.156 -17.563 1.00 96.69 87 GLU A CA 1
ATOM 686 C C . GLU A 1 87 ? -8.458 7.176 -16.030 1.00 96.69 87 GLU A C 1
ATOM 688 O O . GLU A 1 87 ? -9.099 6.319 -15.417 1.00 96.69 87 GLU A O 1
ATOM 693 N N . ASN A 1 88 ? -7.773 8.140 -15.403 1.00 97.81 88 ASN A N 1
ATOM 694 C CA . ASN A 1 88 ? -7.682 8.260 -13.944 1.00 97.81 88 ASN A CA 1
ATOM 695 C C . ASN A 1 88 ? -7.222 6.959 -13.245 1.00 97.81 88 ASN A C 1
ATOM 697 O O . ASN A 1 88 ? -7.615 6.672 -12.114 1.00 97.81 88 ASN A O 1
ATOM 701 N N . ALA A 1 89 ? -6.446 6.136 -13.953 1.00 97.88 89 ALA A N 1
ATOM 702 C CA . ALA A 1 89 ? -6.034 4.794 -13.566 1.00 97.88 89 ALA A CA 1
ATOM 703 C C . ALA A 1 89 ? -7.179 3.843 -13.149 1.00 97.88 89 ALA A C 1
ATOM 705 O O . ALA A 1 89 ? -6.970 2.939 -12.337 1.00 97.88 89 ALA A O 1
ATOM 706 N N . GLY A 1 90 ? -8.403 4.066 -13.639 1.00 98.06 90 GLY A N 1
ATOM 707 C CA . GLY A 1 90 ? -9.577 3.278 -13.250 1.00 98.06 90 GLY A CA 1
ATOM 708 C C . GLY A 1 90 ? -10.067 3.538 -11.821 1.00 98.06 90 GLY A C 1
ATOM 709 O O . GLY A 1 90 ? -10.847 2.751 -11.285 1.00 98.06 90 GLY A O 1
ATOM 710 N N . MET A 1 91 ? -9.614 4.619 -11.176 1.00 98.38 91 MET A N 1
ATOM 711 C CA . MET A 1 91 ? -9.976 4.936 -9.796 1.00 98.38 91 MET A CA 1
ATOM 712 C C . MET A 1 91 ? -11.488 5.208 -9.667 1.00 98.38 91 MET A C 1
ATOM 714 O O . MET A 1 91 ? -11.996 6.152 -10.282 1.00 98.38 91 MET A O 1
ATOM 718 N N . PRO A 1 92 ? -12.226 4.426 -8.855 1.00 98.50 92 PRO A N 1
ATOM 719 C CA . PRO A 1 92 ? -13.653 4.631 -8.663 1.00 98.50 92 PRO A CA 1
ATOM 720 C C . PRO A 1 92 ? -13.930 5.802 -7.712 1.00 98.50 92 PRO A C 1
ATOM 722 O O . PRO A 1 92 ? -13.073 6.234 -6.935 1.00 98.50 92 PRO A O 1
ATOM 725 N N . LYS A 1 93 ? -15.182 6.268 -7.715 1.00 98.62 93 LYS A N 1
ATOM 726 C CA . LYS A 1 93 ? -15.691 7.146 -6.653 1.00 98.62 93 LYS A CA 1
ATOM 727 C C . LYS A 1 93 ? -15.671 6.407 -5.312 1.00 98.62 93 LYS A C 1
ATOM 729 O O . LYS A 1 93 ? -15.884 5.195 -5.271 1.00 98.62 93 LYS A O 1
ATOM 734 N N . LEU A 1 94 ? -15.454 7.142 -4.223 1.00 98.62 94 LEU A N 1
ATOM 735 C CA . LEU A 1 94 ? -15.522 6.597 -2.866 1.00 98.62 94 LEU A CA 1
ATOM 736 C C . LEU A 1 94 ? -16.786 7.101 -2.175 1.00 98.62 94 LEU A C 1
ATOM 738 O O . LEU A 1 94 ? -17.017 8.307 -2.116 1.00 98.62 94 LEU A O 1
ATOM 742 N N . THR A 1 95 ? -17.574 6.198 -1.606 1.00 98.56 95 THR A N 1
ATOM 743 C CA . THR A 1 95 ? -18.732 6.551 -0.782 1.00 98.56 95 THR A CA 1
ATOM 744 C C . THR A 1 95 ? -18.340 6.492 0.684 1.00 98.56 95 THR A C 1
ATOM 746 O O . THR A 1 95 ? -17.901 5.444 1.154 1.00 98.56 95 THR A O 1
ATOM 749 N N . VAL A 1 96 ? -18.526 7.595 1.409 1.00 98.12 96 VAL A N 1
ATOM 750 C CA . VAL A 1 96 ? -18.358 7.674 2.865 1.00 98.12 96 VAL A CA 1
ATOM 751 C C . VAL A 1 96 ? -19.726 7.876 3.497 1.00 98.12 96 VAL A C 1
ATOM 753 O O . VAL A 1 96 ? -20.381 8.877 3.217 1.00 98.12 96 VAL A O 1
ATOM 756 N N . LYS A 1 97 ? -20.182 6.944 4.332 1.00 97.75 97 LYS A N 1
ATOM 75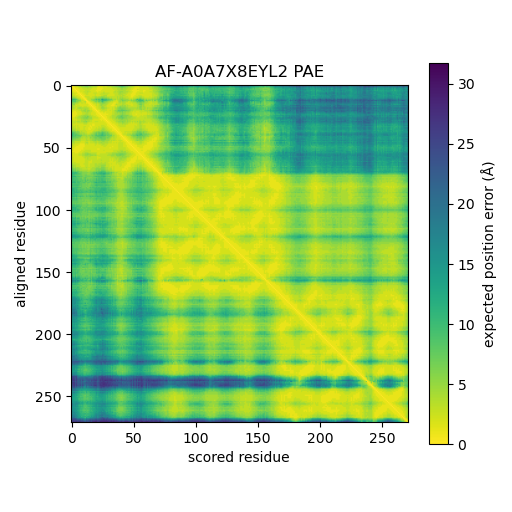7 C CA . LYS A 1 97 ? -21.578 6.891 4.773 1.00 97.75 97 LYS A CA 1
ATOM 758 C C . LYS A 1 97 ? -21.717 6.588 6.255 1.00 97.75 97 LYS A C 1
ATOM 760 O O . LYS A 1 97 ? -21.085 5.668 6.759 1.00 97.75 97 LYS A O 1
ATOM 765 N N . SER A 1 98 ? -22.596 7.323 6.928 1.00 97.31 98 SER A N 1
ATOM 766 C CA . SER A 1 98 ? -23.018 7.029 8.295 1.00 97.31 98 SER A CA 1
ATOM 767 C C . SER A 1 98 ? -23.949 5.817 8.312 1.00 97.31 98 SER A C 1
ATOM 769 O O . SER A 1 98 ? -24.900 5.735 7.533 1.00 97.31 98 SER A O 1
ATOM 771 N N . THR A 1 99 ? -23.696 4.889 9.229 1.00 94.44 99 THR A N 1
ATOM 772 C CA . THR A 1 99 ? -24.541 3.712 9.465 1.00 94.44 99 THR A CA 1
ATOM 773 C C . THR A 1 99 ? -25.481 3.891 10.660 1.00 94.44 99 THR A C 1
ATOM 775 O O . THR A 1 99 ? -26.392 3.087 10.840 1.00 94.44 99 THR A O 1
ATOM 778 N N . ASP A 1 100 ? -25.317 4.964 11.446 1.00 94.62 100 ASP A N 1
ATOM 779 C CA . ASP A 1 100 ? -26.199 5.331 12.565 1.00 94.62 100 ASP A CA 1
ATOM 780 C C . ASP A 1 100 ? -27.098 6.549 12.273 1.00 94.62 100 ASP A C 1
ATOM 782 O O . ASP A 1 100 ? -27.833 7.006 13.149 1.00 94.62 100 ASP A O 1
ATOM 786 N N . GLY A 1 101 ? -27.052 7.073 11.045 1.00 94.88 101 GLY A N 1
ATOM 787 C CA . GLY A 1 101 ? -27.878 8.184 10.572 1.00 94.88 101 GLY A CA 1
ATOM 788 C C . GLY A 1 101 ? -27.439 9.568 11.055 1.00 94.88 101 GLY A C 1
ATOM 789 O O . GLY A 1 101 ? -28.107 10.554 10.741 1.00 94.88 101 GLY A O 1
ATOM 790 N N . LYS A 1 102 ? -26.332 9.686 11.798 1.00 96.38 102 LYS A N 1
ATOM 791 C CA . LYS A 1 102 ? -25.817 10.985 12.247 1.00 96.38 102 LYS A CA 1
ATOM 792 C C . LYS A 1 102 ? -25.014 11.671 11.151 1.00 96.38 102 LYS A C 1
ATOM 794 O O . LYS A 1 102 ? -24.146 11.075 10.517 1.00 96.38 102 LYS A O 1
ATOM 799 N N . ALA A 1 103 ? -25.273 12.962 10.966 1.00 97.69 103 ALA A N 1
ATOM 800 C CA . ALA A 1 103 ? -24.487 13.786 10.060 1.00 97.69 103 ALA A CA 1
ATOM 801 C C . ALA A 1 103 ? -23.088 14.060 10.633 1.00 97.69 103 ALA A C 1
ATOM 803 O O . ALA A 1 103 ? -22.930 14.385 11.813 1.00 97.69 103 ALA A O 1
ATOM 804 N N . PHE A 1 104 ? -22.081 13.999 9.771 1.00 97.56 104 PHE A N 1
ATOM 805 C CA . PHE A 1 104 ? -20.680 14.249 10.098 1.00 97.56 104 PHE A CA 1
ATOM 806 C C . PHE A 1 104 ? -20.034 15.130 9.030 1.00 97.56 104 PHE A C 1
ATOM 808 O O . PHE A 1 104 ? -20.612 15.345 7.965 1.00 97.56 104 PHE A O 1
ATOM 815 N N . ALA A 1 105 ? -18.849 15.653 9.329 1.00 97.75 105 ALA A N 1
ATOM 816 C CA . ALA A 1 105 ? -17.977 16.327 8.377 1.00 97.75 105 ALA A CA 1
ATOM 817 C C . ALA A 1 105 ? -16.723 15.486 8.123 1.00 97.75 105 ALA A C 1
ATOM 819 O O . ALA A 1 105 ? -16.198 14.836 9.032 1.00 97.75 105 ALA A O 1
ATOM 820 N N . ILE A 1 106 ? -16.212 15.541 6.895 1.00 97.94 106 ILE A N 1
ATOM 821 C CA . ILE A 1 106 ? -14.867 15.056 6.578 1.00 97.94 106 ILE A CA 1
ATOM 822 C C . ILE A 1 106 ? -13.875 16.138 7.005 1.00 97.94 106 ILE A C 1
ATOM 824 O O . ILE A 1 106 ? -13.986 17.293 6.600 1.00 97.94 106 ILE A O 1
ATOM 828 N N . THR A 1 107 ? -12.902 15.775 7.838 1.00 96.94 107 THR A N 1
ATOM 829 C CA . THR A 1 107 ? -11.944 16.724 8.427 1.00 96.94 107 THR A CA 1
ATOM 830 C C . THR A 1 107 ? -10.604 16.712 7.701 1.00 96.94 107 THR A C 1
ATOM 832 O O . THR A 1 107 ? -9.959 17.755 7.559 1.00 96.94 107 THR A O 1
ATOM 835 N N . SER A 1 108 ? -10.188 15.553 7.190 1.00 97.06 108 SER A N 1
ATOM 836 C CA . SER A 1 108 ? -9.003 15.424 6.348 1.00 97.06 108 SER A CA 1
ATOM 837 C C . SER A 1 108 ? -9.099 14.234 5.404 1.00 97.06 108 SER A C 1
ATOM 839 O O . SER A 1 108 ? -9.732 13.222 5.710 1.00 97.06 108 SER A O 1
ATOM 841 N N . VAL A 1 109 ? -8.433 14.373 4.258 1.00 97.88 109 VAL A N 1
ATOM 842 C CA . VAL A 1 109 ? -8.202 13.295 3.301 1.00 97.88 109 VAL A CA 1
ATOM 843 C C . VAL A 1 109 ? -6.748 13.363 2.852 1.00 97.88 109 VAL A C 1
ATOM 845 O O . VAL A 1 109 ? -6.254 14.448 2.541 1.00 97.88 109 VAL A O 1
ATOM 848 N N . SER A 1 110 ? -6.065 12.224 2.822 1.00 97.62 110 SER A N 1
ATOM 849 C CA . SER A 1 110 ? -4.699 12.097 2.311 1.00 97.62 110 SER A CA 1
ATOM 850 C C . SER A 1 110 ? -4.515 10.778 1.569 1.00 97.62 110 SER A C 1
ATOM 852 O O . SER A 1 110 ? -5.248 9.815 1.797 1.00 97.62 110 SER A O 1
ATOM 854 N N . ALA A 1 111 ? -3.525 10.731 0.681 1.00 98.19 111 ALA A N 1
ATOM 855 C CA . ALA A 1 111 ? -3.102 9.517 -0.001 1.00 98.19 111 ALA A CA 1
ATOM 856 C C . ALA A 1 111 ? -1.583 9.362 0.112 1.00 98.19 111 ALA A C 1
ATOM 858 O O . ALA A 1 111 ? -0.856 10.355 0.166 1.00 98.19 111 ALA A O 1
ATOM 859 N N . THR A 1 112 ? -1.090 8.122 0.142 1.00 98.06 112 THR A N 1
ATOM 860 C CA . THR A 1 112 ? 0.352 7.834 0.154 1.00 98.06 112 THR A CA 1
ATOM 861 C C . THR A 1 112 ? 1.080 8.609 -0.949 1.00 98.06 112 THR A C 1
ATOM 863 O O . THR A 1 112 ? 0.691 8.545 -2.113 1.00 98.06 112 THR A O 1
ATOM 866 N N . ASN A 1 113 ? 2.142 9.329 -0.573 1.00 97.38 113 ASN A N 1
ATOM 867 C CA . ASN A 1 113 ? 2.990 10.139 -1.460 1.00 97.38 113 ASN A CA 1
ATOM 868 C C . ASN A 1 113 ? 2.237 11.186 -2.309 1.00 97.38 113 ASN A C 1
ATOM 870 O O . ASN A 1 113 ? 2.734 11.593 -3.361 1.00 97.38 113 ASN A O 1
ATOM 874 N N . ASP A 1 114 ? 1.043 11.610 -1.879 1.00 97.00 114 ASP A N 1
ATOM 875 C CA . ASP A 1 114 ? 0.189 12.564 -2.596 1.00 97.00 114 ASP A CA 1
ATOM 876 C C . ASP A 1 114 ? -0.083 12.162 -4.059 1.00 97.00 114 ASP A C 1
ATOM 878 O O . ASP A 1 114 ? -0.199 13.020 -4.939 1.00 97.00 114 ASP A O 1
ATOM 882 N N . VAL A 1 115 ? -0.160 10.852 -4.338 1.00 97.81 115 VAL A N 1
ATOM 883 C CA . VAL A 1 115 ? -0.416 10.335 -5.699 1.00 97.81 115 VAL A CA 1
ATOM 884 C C . VAL A 1 115 ? -1.891 10.367 -6.092 1.00 97.81 115 VAL A C 1
ATOM 886 O O . VAL A 1 115 ? -2.219 10.166 -7.256 1.00 97.81 115 VAL A O 1
ATOM 889 N N . ILE A 1 116 ? -2.786 10.637 -5.138 1.00 98.50 116 ILE A N 1
ATOM 890 C CA . ILE A 1 116 ? -4.225 10.782 -5.372 1.00 98.50 116 ILE A CA 1
ATOM 891 C C . ILE A 1 116 ? -4.708 12.030 -4.636 1.00 98.50 116 ILE A C 1
ATOM 893 O O . ILE A 1 116 ? -4.643 12.110 -3.408 1.00 98.50 116 ILE A O 1
ATOM 897 N N . ARG A 1 117 ? -5.212 13.011 -5.384 1.00 98.25 117 ARG A N 1
ATOM 898 C CA . ARG A 1 117 ? -5.874 14.198 -4.842 1.00 98.25 117 ARG A CA 1
ATOM 899 C C . ARG A 1 117 ? -7.360 13.913 -4.696 1.00 98.25 117 ARG A C 1
ATOM 901 O O . ARG A 1 117 ? -8.003 13.493 -5.647 1.00 98.25 117 ARG A O 1
ATOM 908 N N . ILE A 1 118 ? -7.930 14.206 -3.533 1.00 98.25 118 ILE A N 1
ATOM 909 C CA . ILE A 1 118 ? -9.357 13.985 -3.273 1.00 98.25 118 ILE A CA 1
ATOM 910 C C . ILE A 1 118 ? -9.965 15.305 -2.797 1.00 98.25 118 ILE A C 1
ATOM 912 O O . ILE A 1 118 ? -9.797 15.666 -1.631 1.00 98.25 118 ILE A O 1
ATOM 916 N N . PRO A 1 119 ? -10.601 16.080 -3.692 1.00 97.62 119 PRO A N 1
ATOM 917 C CA . PRO A 1 119 ? -11.316 17.289 -3.306 1.00 97.62 119 PRO A CA 1
ATOM 918 C C . PRO A 1 119 ? -12.485 16.958 -2.370 1.00 97.62 119 PRO A C 1
ATOM 920 O O . PRO A 1 119 ? -13.215 15.996 -2.594 1.00 97.62 119 PRO A O 1
ATOM 923 N N . PHE A 1 120 ? -12.670 17.770 -1.332 1.00 96.69 120 PHE A N 1
ATOM 924 C CA . PHE A 1 120 ? -13.821 17.702 -0.433 1.00 96.69 120 PHE A CA 1
ATOM 925 C C . PHE A 1 120 ? -14.083 19.081 0.183 1.00 96.69 120 PHE A C 1
ATOM 927 O O . PHE A 1 120 ? -13.163 19.896 0.300 1.00 96.69 120 PHE A O 1
ATOM 934 N N . ASP A 1 121 ? -15.327 19.340 0.583 1.00 95.56 121 ASP A N 1
ATOM 935 C CA . ASP A 1 121 ? -15.697 20.548 1.318 1.00 95.56 121 ASP A CA 1
ATOM 936 C C . ASP A 1 121 ? -15.612 20.294 2.830 1.00 95.56 121 ASP A C 1
ATOM 938 O O . ASP A 1 121 ? -16.336 19.466 3.381 1.00 95.56 121 ASP A O 1
ATOM 942 N N . ARG A 1 122 ? -14.729 21.031 3.512 1.00 91.50 122 ARG A N 1
ATOM 943 C CA . ARG A 1 122 ? -14.533 20.949 4.970 1.00 91.50 122 ARG A CA 1
ATOM 944 C C . ARG A 1 122 ? -15.721 21.474 5.776 1.00 91.50 122 ARG A C 1
ATOM 946 O O . ARG A 1 122 ? -15.832 21.150 6.954 1.00 91.50 122 ARG A O 1
ATOM 953 N N . ASN A 1 123 ? -16.574 22.299 5.172 1.00 93.56 123 ASN A N 1
ATOM 954 C CA . ASN A 1 123 ? -17.737 22.885 5.836 1.00 93.56 123 ASN A CA 1
ATOM 955 C C . ASN A 1 123 ? -19.007 22.051 5.628 1.00 93.56 123 ASN A C 1
ATOM 957 O O . ASN A 1 123 ? -20.000 22.256 6.329 1.00 93.56 123 ASN A O 1
ATOM 961 N N . GLN A 1 124 ? -18.988 21.108 4.682 1.00 96.81 124 GLN A N 1
ATOM 962 C CA . GLN A 1 124 ? -20.134 20.263 4.396 1.00 96.81 124 GLN A CA 1
ATOM 963 C C . GLN A 1 124 ? -20.362 19.260 5.530 1.00 96.81 124 GLN A C 1
ATOM 965 O O . GLN A 1 124 ? -19.452 18.554 5.969 1.00 96.81 124 GLN A O 1
ATOM 970 N N . ARG A 1 125 ? -21.622 19.157 5.959 1.00 97.62 125 ARG A N 1
ATOM 971 C CA . ARG A 1 125 ? -22.093 18.106 6.862 1.00 97.62 125 ARG A CA 1
ATOM 972 C C . ARG A 1 125 ? -23.176 17.292 6.181 1.00 97.62 125 ARG A C 1
ATOM 974 O O . ARG A 1 125 ? -24.143 17.859 5.678 1.00 97.62 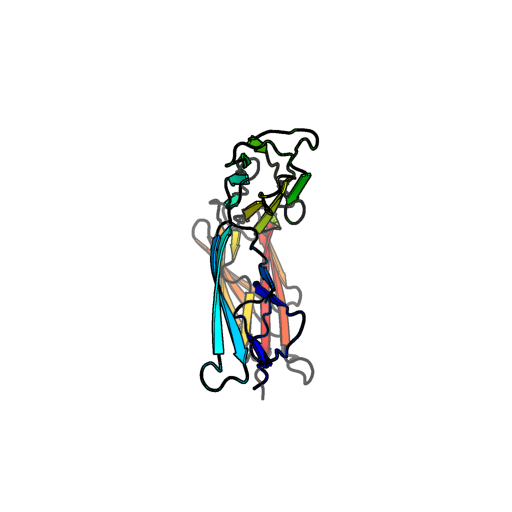125 ARG A O 1
ATOM 981 N N . ALA A 1 126 ? -23.027 15.976 6.189 1.00 97.94 126 ALA A N 1
ATOM 982 C CA . ALA A 1 126 ? -23.984 15.058 5.587 1.00 97.94 126 ALA A CA 1
ATOM 983 C C . ALA A 1 126 ? -23.920 13.691 6.274 1.00 97.94 126 ALA A C 1
ATOM 985 O O . ALA A 1 126 ? -23.005 13.402 7.045 1.00 97.94 126 ALA A O 1
ATOM 986 N N . THR A 1 127 ? -24.909 12.846 6.004 1.00 98.25 127 THR A N 1
ATOM 987 C CA . THR A 1 127 ? -24.881 11.423 6.373 1.00 98.25 127 THR A CA 1
ATOM 988 C C . THR A 1 127 ? -24.197 10.566 5.309 1.00 98.25 127 THR A C 1
ATOM 990 O O . THR A 1 127 ? -23.883 9.408 5.569 1.00 98.25 127 THR A O 1
ATOM 993 N N . GLU A 1 128 ? -23.951 11.118 4.121 1.00 98.31 128 GLU A N 1
ATOM 994 C CA . GLU A 1 128 ? -23.316 10.438 2.999 1.00 98.31 128 GLU A CA 1
ATOM 995 C C . GLU A 1 128 ? -22.530 11.446 2.148 1.00 98.31 128 GLU A C 1
ATOM 997 O O . GLU A 1 128 ? -23.012 12.543 1.868 1.00 98.31 128 GLU A O 1
ATOM 1002 N N . PHE A 1 129 ? -21.321 11.063 1.742 1.00 98.44 129 PHE A N 1
ATOM 1003 C CA . PHE A 1 129 ? -20.445 11.811 0.847 1.00 98.44 129 PHE A CA 1
ATOM 1004 C C . PHE A 1 129 ? -20.017 10.908 -0.306 1.00 98.44 129 PHE A C 1
ATOM 1006 O O . PHE A 1 129 ? -19.662 9.748 -0.092 1.00 98.44 129 PHE A O 1
ATOM 1013 N N . ILE A 1 130 ? -19.987 11.464 -1.514 1.00 98.38 130 ILE A N 1
ATOM 1014 C CA . ILE A 1 130 ? -19.373 10.835 -2.683 1.00 98.38 130 ILE A CA 1
ATOM 1015 C C . ILE A 1 130 ? -18.120 11.640 -3.007 1.00 98.38 130 ILE A C 1
ATOM 1017 O O . ILE A 1 130 ? -18.203 12.813 -3.362 1.00 98.38 130 ILE A O 1
ATOM 1021 N N . LEU A 1 131 ? -16.963 11.013 -2.844 1.00 98.56 131 LEU A N 1
ATOM 1022 C CA . LEU A 1 131 ? -15.669 11.586 -3.175 1.00 98.56 131 LEU A CA 1
ATOM 1023 C C . LEU A 1 131 ? -15.270 11.142 -4.580 1.00 98.56 131 LEU A C 1
ATOM 1025 O O . LEU A 1 131 ? -15.477 9.984 -4.949 1.00 98.56 131 LEU A O 1
ATOM 1029 N N . GLU A 1 132 ? -14.658 12.050 -5.336 1.00 98.38 132 GLU A N 1
ATOM 1030 C CA . GLU A 1 132 ? -14.162 11.810 -6.694 1.00 98.38 132 GLU A CA 1
ATOM 1031 C C . GLU A 1 132 ? -12.634 11.968 -6.705 1.00 98.38 132 GLU A C 1
ATOM 1033 O O . GLU A 1 132 ? -12.120 13.080 -6.849 1.00 98.38 132 GLU A O 1
ATOM 1038 N N . PRO A 1 133 ? -11.884 10.880 -6.456 1.00 98.50 133 PRO A N 1
ATOM 1039 C CA . PRO A 1 133 ? -10.431 10.926 -6.404 1.00 98.50 133 PRO A CA 1
ATOM 1040 C C . PRO A 1 133 ? -9.824 11.167 -7.788 1.00 98.50 133 PRO A C 1
ATOM 1042 O O . PRO A 1 133 ? -10.286 10.616 -8.784 1.00 98.50 133 PRO A O 1
ATOM 1045 N N . ILE A 1 134 ? -8.744 11.941 -7.830 1.00 98.62 134 ILE A N 1
ATOM 1046 C CA . ILE A 1 134 ? -8.004 12.306 -9.038 1.00 98.62 134 ILE A CA 1
ATOM 1047 C C . ILE A 1 134 ? -6.574 11.792 -8.884 1.00 98.62 134 ILE A C 1
ATOM 1049 O O . ILE A 1 134 ? -5.828 12.258 -8.019 1.00 98.62 134 ILE A O 1
ATOM 1053 N N . VAL A 1 135 ? -6.196 10.822 -9.707 1.00 98.62 135 VAL A N 1
ATOM 1054 C CA . VAL A 1 135 ? -4.883 10.178 -9.696 1.00 98.62 135 VAL A CA 1
ATOM 1055 C C . VAL A 1 135 ? -3.869 11.041 -10.448 1.00 98.62 135 VAL A C 1
ATOM 1057 O O . VAL A 1 135 ? -4.092 11.457 -11.585 1.00 98.62 135 VAL A O 1
ATOM 1060 N N . ASP A 1 136 ? -2.719 11.290 -9.824 1.00 98.06 136 ASP A N 1
ATOM 1061 C CA . ASP A 1 136 ? -1.553 11.861 -10.495 1.00 98.06 136 ASP A CA 1
ATOM 1062 C C . ASP A 1 136 ? -0.833 10.748 -11.267 1.00 98.06 136 ASP A C 1
ATOM 1064 O O . ASP A 1 136 ? -0.008 10.014 -10.713 1.00 98.06 136 ASP A O 1
ATOM 1068 N N . MET A 1 137 ? -1.157 10.630 -12.559 1.00 95.38 137 MET A N 1
ATOM 1069 C CA . MET A 1 137 ? -0.642 9.568 -13.431 1.00 95.38 137 MET A CA 1
ATOM 1070 C C . MET A 1 137 ? 0.890 9.524 -13.497 1.00 95.38 137 MET A C 1
ATOM 1072 O O . MET A 1 137 ? 1.452 8.456 -13.692 1.00 95.38 137 MET A O 1
ATOM 1076 N N . LYS A 1 138 ? 1.593 10.645 -13.280 1.00 92.31 138 LYS A N 1
ATOM 1077 C CA . LYS A 1 138 ? 3.066 10.653 -13.308 1.00 92.31 138 LYS A CA 1
ATOM 1078 C C . LYS A 1 138 ? 3.669 10.081 -12.033 1.00 92.31 138 LYS A C 1
ATOM 1080 O O . LYS A 1 138 ? 4.710 9.433 -12.076 1.00 92.31 138 LYS A O 1
ATOM 1085 N N . LYS A 1 139 ? 3.052 10.349 -10.881 1.00 95.31 139 LYS A N 1
ATOM 1086 C CA . LYS A 1 139 ? 3.567 9.869 -9.592 1.00 95.31 139 LYS A CA 1
ATOM 1087 C C . LYS A 1 139 ? 3.160 8.429 -9.312 1.00 95.31 139 LYS A C 1
ATOM 1089 O O . LYS A 1 139 ? 3.956 7.679 -8.744 1.00 95.31 139 LYS A O 1
ATOM 1094 N N . VAL A 1 140 ? 1.937 8.052 -9.692 1.00 95.75 140 VAL A N 1
ATOM 1095 C CA . VAL A 1 140 ? 1.338 6.757 -9.338 1.00 95.75 140 VAL A CA 1
ATOM 1096 C C . VAL A 1 140 ? 2.128 5.571 -9.900 1.00 95.75 140 VAL A C 1
ATOM 1098 O O . VAL A 1 140 ? 2.228 4.549 -9.230 1.00 95.75 140 VAL A O 1
ATOM 1101 N N . GLU A 1 141 ? 2.786 5.726 -11.054 1.00 91.25 141 GLU A N 1
ATOM 1102 C CA . GLU A 1 141 ? 3.638 4.689 -11.661 1.00 91.25 141 GLU A CA 1
ATOM 1103 C C . GLU A 1 141 ? 4.788 4.238 -10.748 1.00 91.25 141 GLU A C 1
ATOM 1105 O O . GLU A 1 141 ? 5.194 3.078 -10.775 1.00 91.25 141 GLU A O 1
ATOM 1110 N N . SER A 1 142 ? 5.294 5.141 -9.901 1.00 90.69 142 SER A N 1
ATOM 1111 C CA . SER A 1 142 ? 6.395 4.862 -8.968 1.00 90.69 142 SER A CA 1
ATOM 1112 C C . SER A 1 142 ? 5.939 4.326 -7.604 1.00 90.69 142 SER A C 1
ATOM 1114 O O . SER A 1 142 ? 6.773 3.986 -6.762 1.00 90.69 142 SER A O 1
ATOM 1116 N N . VAL A 1 143 ? 4.625 4.253 -7.362 1.00 95.62 143 VAL A N 1
ATOM 1117 C CA . VAL A 1 143 ? 4.040 3.871 -6.070 1.00 95.62 143 VAL A CA 1
ATOM 1118 C C . VAL A 1 143 ? 3.221 2.589 -6.244 1.00 95.62 143 VAL A C 1
ATOM 1120 O O . VAL A 1 143 ? 2.049 2.657 -6.594 1.00 95.62 143 VAL A O 1
ATOM 1123 N N . PRO A 1 144 ? 3.791 1.400 -5.970 1.00 94.81 144 PRO A N 1
ATOM 1124 C CA . PRO A 1 144 ? 3.135 0.124 -6.276 1.00 94.81 144 PRO A CA 1
ATOM 1125 C C . PRO A 1 144 ? 1.892 -0.143 -5.417 1.00 94.81 144 PRO A C 1
ATOM 1127 O O . PRO A 1 144 ? 1.014 -0.915 -5.799 1.00 94.81 144 PRO A O 1
ATOM 1130 N N . ALA A 1 145 ? 1.822 0.463 -4.234 1.00 97.69 145 ALA A N 1
ATOM 1131 C CA . ALA A 1 145 ? 0.687 0.366 -3.334 1.00 97.69 145 ALA A CA 1
ATOM 1132 C C . ALA A 1 145 ? 0.697 1.519 -2.331 1.00 97.69 145 ALA A C 1
ATOM 1134 O O . ALA A 1 145 ? 1.743 2.105 -2.039 1.00 97.69 145 ALA A O 1
ATOM 1135 N N . GLY A 1 146 ? -0.466 1.795 -1.757 1.00 98.19 146 GLY A N 1
ATOM 1136 C CA . GLY A 1 146 ? -0.615 2.812 -0.735 1.00 98.19 146 GLY A CA 1
ATOM 1137 C C . GLY A 1 146 ? -1.983 2.782 -0.077 1.00 98.19 146 GLY A C 1
ATOM 1138 O O . GLY A 1 146 ? -2.790 1.870 -0.274 1.00 98.19 146 GLY A O 1
ATOM 1139 N N . LEU A 1 147 ? -2.221 3.799 0.739 1.00 98.38 147 LEU A N 1
ATOM 1140 C CA . LEU A 1 147 ? -3.463 4.006 1.462 1.00 98.38 147 LEU A CA 1
ATOM 1141 C C . LEU A 1 147 ? -4.029 5.379 1.110 1.00 98.38 147 LEU A C 1
ATOM 1143 O O . LEU A 1 147 ? -3.285 6.353 0.998 1.00 98.38 147 LEU A O 1
ATOM 1147 N N . ILE A 1 148 ? -5.349 5.449 1.001 1.00 98.56 148 ILE A N 1
ATOM 1148 C CA . ILE A 1 148 ? -6.128 6.674 1.145 1.00 98.56 148 ILE A CA 1
ATOM 1149 C C . ILE A 1 148 ? -6.694 6.663 2.560 1.00 98.56 148 ILE A C 1
ATOM 1151 O O . ILE A 1 148 ? -7.311 5.681 2.977 1.00 98.56 148 ILE A O 1
ATOM 1155 N N . GLN A 1 149 ? -6.485 7.747 3.293 1.00 97.88 149 GLN A N 1
ATOM 1156 C CA . GLN A 1 149 ? -6.942 7.923 4.664 1.00 97.88 149 GLN A CA 1
ATOM 1157 C C . GLN A 1 149 ? -7.953 9.063 4.717 1.00 97.88 149 GLN A C 1
ATOM 1159 O O . GLN A 1 149 ? -7.670 10.166 4.255 1.00 97.88 149 GLN A O 1
ATOM 1164 N N . VAL A 1 150 ? -9.127 8.794 5.287 1.00 97.38 150 VAL A N 1
ATOM 1165 C CA . VAL A 1 150 ? -10.203 9.772 5.471 1.00 97.38 150 VAL A CA 1
ATOM 1166 C C . VAL A 1 150 ? -10.527 9.858 6.959 1.00 97.38 150 VAL A C 1
ATOM 1168 O O . VAL A 1 150 ? -10.862 8.857 7.595 1.00 97.38 150 VAL A O 1
ATOM 1171 N N . ASN A 1 151 ? -10.430 11.062 7.518 1.00 95.81 151 ASN A N 1
ATOM 1172 C CA . ASN A 1 151 ? -10.862 11.350 8.882 1.00 95.81 151 ASN A CA 1
ATOM 1173 C C . ASN A 1 151 ? -12.192 12.095 8.865 1.00 95.81 151 ASN A C 1
ATOM 1175 O O . ASN A 1 151 ? -12.453 12.925 7.992 1.00 95.81 151 ASN A O 1
ATOM 1179 N N . THR A 1 152 ? -13.010 11.824 9.875 1.00 95.88 152 THR A N 1
ATOM 1180 C CA . THR A 1 152 ? -14.270 12.526 10.108 1.00 95.88 152 THR A CA 1
ATOM 1181 C C . THR A 1 152 ? -14.322 13.041 11.539 1.00 95.88 152 THR A C 1
ATOM 1183 O O . THR A 1 152 ? -13.495 12.673 12.374 1.00 95.88 152 THR A O 1
ATOM 1186 N N . ASP A 1 153 ? -15.289 13.902 11.827 1.00 95.12 153 ASP A N 1
ATOM 1187 C CA . ASP A 1 153 ? -15.591 14.334 13.192 1.00 95.12 153 ASP A CA 1
ATOM 1188 C C . ASP A 1 153 ? -16.646 13.458 13.889 1.00 95.12 153 ASP A C 1
ATOM 1190 O O . ASP A 1 153 ? -17.052 13.753 15.015 1.00 95.12 153 ASP A O 1
ATOM 1194 N N . HIS A 1 154 ? -17.099 12.375 13.247 1.00 94.38 154 HIS A N 1
ATOM 1195 C CA . HIS A 1 154 ? -18.055 11.475 13.869 1.00 94.38 154 HIS A CA 1
ATOM 1196 C C . HIS A 1 154 ? -17.375 10.741 15.037 1.00 94.38 154 HIS A C 1
ATOM 1198 O O . HIS A 1 154 ? -16.373 10.048 14.824 1.00 94.38 154 HIS A O 1
ATOM 1204 N N . PRO A 1 155 ? -17.936 10.787 16.261 1.00 88.44 155 PRO A N 1
ATOM 1205 C CA . PRO A 1 155 ? -17.278 10.260 17.462 1.00 88.44 155 PRO A CA 1
ATOM 1206 C C . PRO A 1 155 ? -17.006 8.747 17.412 1.00 88.44 155 PRO A C 1
ATOM 1208 O O . PRO A 1 155 ? -16.228 8.233 18.209 1.00 88.44 155 PRO A O 1
ATOM 1211 N N . GLN A 1 156 ? -17.645 8.029 16.483 1.00 88.75 156 GLN A N 1
ATOM 1212 C CA . GLN A 1 156 ? -17.526 6.577 16.299 1.00 88.75 156 GLN A CA 1
ATOM 1213 C C . GLN A 1 156 ? -17.132 6.181 14.859 1.00 88.75 156 GLN A C 1
ATOM 1215 O O . GLN A 1 156 ? -17.525 5.118 14.393 1.00 88.75 156 GLN A O 1
ATOM 1220 N N . SER A 1 157 ? -16.426 7.037 14.109 1.00 88.25 157 SER A N 1
ATOM 1221 C CA . SER A 1 157 ? -15.954 6.708 12.744 1.00 88.25 157 SER A CA 1
ATOM 1222 C C . SER A 1 157 ? -14.683 5.857 12.723 1.00 88.25 157 SER A C 1
ATOM 1224 O O . SER A 1 157 ? -14.488 5.066 11.808 1.00 88.25 157 SER A O 1
ATOM 1226 N N . GLY A 1 158 ? -13.777 6.057 13.685 1.00 83.88 158 GLY A N 1
ATOM 1227 C CA . GLY A 1 158 ? -12.392 5.606 13.516 1.00 83.88 158 GLY A CA 1
ATOM 1228 C C . GLY A 1 158 ? -11.715 6.249 12.291 1.00 83.88 158 GLY A C 1
ATOM 1229 O O . GLY A 1 158 ? -12.267 7.154 11.657 1.00 83.88 158 GLY A O 1
ATOM 1230 N N . LEU A 1 159 ? -10.506 5.783 11.964 1.00 90.50 159 LEU A N 1
ATOM 1231 C CA . LEU A 1 159 ? -9.793 6.173 10.745 1.00 90.50 159 LEU A CA 1
ATOM 1232 C C . LEU A 1 159 ? -10.274 5.320 9.567 1.00 90.50 159 LEU A C 1
ATOM 1234 O O . LEU A 1 159 ? -10.042 4.109 9.537 1.00 90.50 159 LEU A O 1
ATOM 1238 N N . LEU A 1 160 ? -10.892 5.951 8.573 1.00 94.19 160 LEU A N 1
ATOM 1239 C CA . LEU A 1 160 ? -11.361 5.265 7.375 1.00 94.19 160 LEU A CA 1
ATOM 1240 C C . LEU A 1 160 ? -10.195 5.102 6.402 1.00 94.19 160 LEU A C 1
ATOM 1242 O O . LEU A 1 160 ? -9.470 6.057 6.126 1.00 94.19 160 LEU A O 1
ATOM 1246 N N . THR A 1 161 ? -9.998 3.887 5.895 1.00 95.75 161 THR A N 1
ATOM 1247 C CA . THR A 1 161 ? -8.858 3.559 5.033 1.00 95.75 161 THR A CA 1
ATOM 1248 C C . THR A 1 161 ? -9.315 2.804 3.792 1.00 95.75 161 THR A C 1
ATOM 1250 O O . THR A 1 161 ? -10.032 1.811 3.907 1.00 95.75 161 THR A O 1
ATOM 1253 N N . VAL A 1 162 ? -8.844 3.245 2.625 1.00 98.25 162 VAL A N 1
ATOM 1254 C CA . VAL A 1 162 ? -8.921 2.501 1.360 1.00 98.25 162 VAL A CA 1
ATOM 1255 C C . VAL A 1 162 ? -7.507 2.111 0.960 1.00 98.25 162 VAL A C 1
ATOM 1257 O O . VAL A 1 162 ? -6.640 2.973 0.830 1.00 98.25 162 VAL A O 1
ATOM 1260 N N . ARG A 1 163 ? -7.248 0.819 0.777 1.00 98.62 163 ARG A N 1
ATOM 1261 C CA . ARG A 1 163 ? -5.980 0.342 0.225 1.00 98.62 163 ARG A CA 1
ATOM 1262 C C . ARG A 1 163 ? -6.051 0.436 -1.289 1.00 98.62 163 ARG A C 1
ATOM 1264 O O . ARG A 1 163 ? -7.038 0.007 -1.880 1.00 98.62 163 ARG A O 1
ATOM 1271 N N . PHE A 1 164 ? -4.999 0.940 -1.916 1.00 98.56 164 PHE A N 1
ATOM 1272 C CA . PHE A 1 164 ? -4.847 0.823 -3.358 1.00 98.56 164 PHE A CA 1
ATOM 1273 C C . PHE A 1 164 ? -3.567 0.070 -3.710 1.00 98.56 164 PHE A C 1
ATOM 1275 O O . PHE A 1 164 ? -2.565 0.120 -2.994 1.00 98.56 164 PHE A O 1
ATOM 1282 N N . THR A 1 165 ? -3.620 -0.633 -4.831 1.00 98.44 165 THR A N 1
ATOM 1283 C CA . THR A 1 165 ? -2.476 -1.264 -5.497 1.00 98.44 165 THR A CA 1
ATOM 1284 C C . THR A 1 165 ? -2.420 -0.755 -6.924 1.00 98.44 165 THR A C 1
ATOM 1286 O O . THR A 1 165 ? -3.458 -0.422 -7.487 1.00 98.44 165 THR A O 1
ATOM 1289 N N . VAL A 1 166 ? -1.232 -0.675 -7.506 1.00 98.12 166 VAL A N 1
ATOM 1290 C CA . VAL A 1 166 ? -1.027 -0.226 -8.884 1.00 98.12 166 VAL A CA 1
ATOM 1291 C C . VAL A 1 166 ? -0.469 -1.393 -9.675 1.00 98.12 166 VAL A C 1
ATOM 1293 O O . VAL A 1 166 ? 0.551 -1.968 -9.294 1.00 98.12 166 VAL A O 1
ATOM 1296 N N . LYS A 1 167 ? -1.132 -1.758 -10.773 1.00 96.69 167 LYS A N 1
ATOM 1297 C CA . LYS A 1 167 ? -0.623 -2.788 -11.678 1.00 96.69 167 LYS A CA 1
ATOM 1298 C C . LYS A 1 167 ? 0.437 -2.149 -12.595 1.00 96.69 167 LYS A C 1
ATOM 1300 O O . LYS A 1 167 ? 0.083 -1.292 -13.407 1.00 96.69 167 LYS A O 1
ATOM 1305 N N . PRO A 1 168 ? 1.730 -2.501 -12.484 1.00 94.75 168 PRO A N 1
ATOM 1306 C CA . PRO A 1 168 ? 2.785 -1.866 -13.276 1.00 94.75 168 PRO A CA 1
ATOM 1307 C C . PRO A 1 168 ? 2.680 -2.268 -14.749 1.00 94.75 168 PRO A C 1
ATOM 1309 O O . PRO A 1 168 ? 2.164 -3.345 -15.041 1.00 94.75 168 PRO A O 1
ATOM 1312 N N . TYR A 1 169 ? 3.208 -1.453 -15.673 1.00 93.94 169 TYR A N 1
ATOM 1313 C CA . TYR A 1 169 ? 3.221 -1.785 -17.108 1.00 93.94 169 TYR A CA 1
ATOM 1314 C C . TYR A 1 169 ? 3.919 -3.108 -17.411 1.00 93.94 169 TYR A C 1
ATOM 1316 O O . TYR A 1 169 ? 3.423 -3.912 -18.206 1.00 93.94 169 TYR A O 1
ATOM 1324 N N . PHE A 1 170 ? 5.048 -3.331 -16.738 1.00 94.88 170 PHE A N 1
ATOM 1325 C CA . PHE A 1 170 ? 5.863 -4.518 -16.906 1.00 94.88 170 PHE A CA 1
ATOM 1326 C C . PHE A 1 170 ? 6.228 -5.137 -15.560 1.00 94.88 170 PHE A C 1
ATOM 1328 O O . PHE A 1 170 ? 6.519 -4.435 -14.591 1.00 94.88 170 PHE A O 1
ATOM 1335 N N . GLU A 1 171 ? 6.259 -6.463 -15.521 1.00 94.44 171 GLU A N 1
ATOM 1336 C CA . GLU A 1 171 ? 6.731 -7.252 -14.389 1.00 94.44 171 GLU A CA 1
ATOM 1337 C C . GLU A 1 171 ? 8.052 -7.928 -14.720 1.00 94.44 171 GLU A C 1
ATOM 1339 O O . GLU A 1 171 ? 8.225 -8.508 -15.791 1.00 94.44 171 GLU A O 1
ATOM 1344 N N . VAL A 1 172 ? 8.974 -7.901 -13.763 1.00 96.12 172 VAL A N 1
ATOM 1345 C CA . VAL A 1 172 ? 10.260 -8.591 -13.851 1.00 96.12 172 VAL A CA 1
ATOM 1346 C C . VAL A 1 172 ? 10.209 -9.790 -12.912 1.00 96.12 172 VAL A C 1
ATOM 1348 O O . VAL A 1 172 ? 9.993 -9.616 -11.717 1.00 96.12 172 VAL A O 1
ATOM 1351 N N . SER A 1 173 ? 10.417 -11.011 -13.414 1.00 95.56 173 SER A N 1
ATOM 1352 C CA . SER A 1 173 ? 10.291 -12.233 -12.596 1.00 95.56 173 SER A CA 1
ATOM 1353 C C . SER A 1 173 ? 11.371 -12.373 -11.518 1.00 95.56 173 SER A C 1
ATOM 1355 O O . SER A 1 173 ? 11.152 -13.010 -10.488 1.00 95.56 173 SER A O 1
ATOM 1357 N N . ARG A 1 174 ? 12.549 -11.783 -11.750 1.00 94.25 174 ARG A N 1
ATOM 1358 C CA . ARG A 1 174 ? 13.686 -11.763 -10.819 1.00 94.25 174 ARG A CA 1
ATOM 1359 C C . ARG A 1 174 ? 14.240 -10.340 -10.701 1.00 94.25 174 ARG A C 1
ATOM 1361 O O . ARG A 1 174 ? 15.344 -10.080 -11.171 1.00 94.25 174 ARG A O 1
ATOM 1368 N N . PRO A 1 175 ? 13.515 -9.407 -10.063 1.00 95.88 175 PRO A N 1
ATOM 1369 C CA . PRO A 1 175 ? 13.991 -8.032 -9.904 1.00 95.88 175 PRO A CA 1
ATOM 1370 C C . PRO A 1 175 ? 15.160 -7.954 -8.907 1.00 95.88 175 PRO A C 1
ATOM 1372 O O . PRO A 1 175 ? 15.874 -6.955 -8.842 1.00 95.88 175 PRO A O 1
ATOM 1375 N N . ARG A 1 176 ? 15.376 -9.024 -8.128 1.00 97.50 176 ARG A N 1
ATOM 1376 C CA . ARG A 1 176 ? 16.515 -9.201 -7.233 1.00 97.50 176 ARG A CA 1
ATOM 1377 C C . ARG A 1 176 ? 17.123 -10.590 -7.404 1.00 97.50 176 ARG A C 1
ATOM 1379 O O . ARG A 1 176 ? 16.455 -11.598 -7.187 1.00 97.50 176 ARG A O 1
ATOM 1386 N N . ILE A 1 177 ? 18.403 -10.632 -7.740 1.00 97.31 177 ILE A N 1
ATOM 1387 C CA . ILE A 1 177 ? 19.224 -11.833 -7.837 1.00 97.31 177 ILE A CA 1
ATOM 1388 C C . ILE A 1 177 ? 20.143 -11.865 -6.615 1.00 97.31 177 ILE A C 1
ATOM 1390 O O . ILE A 1 177 ? 20.884 -10.922 -6.349 1.00 97.31 177 ILE A O 1
ATOM 1394 N N . ILE A 1 178 ? 20.073 -12.953 -5.852 1.00 96.62 178 ILE A N 1
ATOM 1395 C CA . ILE A 1 178 ? 20.918 -13.191 -4.681 1.00 96.62 178 ILE A CA 1
ATOM 1396 C C . ILE A 1 178 ? 21.829 -14.369 -5.004 1.00 96.62 178 ILE A C 1
ATOM 1398 O O . ILE A 1 178 ? 21.341 -15.449 -5.338 1.00 96.62 178 ILE A O 1
ATOM 1402 N N . LEU A 1 179 ? 23.141 -14.161 -4.912 1.00 94.94 179 LEU A N 1
ATOM 1403 C CA . LEU A 1 179 ? 24.148 -15.188 -5.168 1.00 94.94 179 LEU A CA 1
ATOM 1404 C C . LEU A 1 179 ? 24.994 -15.414 -3.915 1.00 94.94 179 LEU A C 1
ATOM 1406 O O . LEU A 1 179 ? 25.442 -14.469 -3.273 1.00 94.94 179 LEU A O 1
ATOM 1410 N N . GLN A 1 180 ? 25.232 -16.668 -3.563 1.00 93.31 180 GLN A N 1
ATOM 1411 C CA . GLN A 1 180 ? 26.063 -17.034 -2.420 1.00 93.31 180 GLN A CA 1
ATOM 1412 C C . GLN A 1 180 ? 27.194 -17.937 -2.880 1.00 93.31 180 GLN A C 1
ATOM 1414 O O . GLN A 1 180 ? 27.038 -18.678 -3.849 1.00 93.31 180 GLN A O 1
ATOM 1419 N N . ASN A 1 181 ? 28.303 -17.900 -2.146 1.00 91.00 181 ASN A N 1
ATOM 1420 C CA . ASN A 1 181 ? 29.480 -18.722 -2.398 1.00 91.00 181 ASN A CA 1
ATOM 1421 C C . ASN A 1 181 ? 30.036 -18.575 -3.821 1.00 91.00 181 ASN A C 1
ATOM 1423 O O . ASN A 1 181 ? 30.506 -19.560 -4.390 1.00 91.00 181 ASN A O 1
ATOM 1427 N N . ILE A 1 182 ? 29.966 -17.362 -4.379 1.00 91.81 182 ILE A N 1
ATOM 1428 C CA . ILE A 1 182 ? 30.449 -17.081 -5.735 1.00 91.81 182 ILE A CA 1
ATOM 1429 C C . ILE A 1 182 ? 31.977 -17.098 -5.802 1.00 91.81 182 ILE A C 1
ATOM 1431 O O . ILE A 1 182 ? 32.651 -16.794 -4.810 1.00 91.81 182 ILE A O 1
ATOM 1435 N N . THR A 1 183 ? 32.503 -17.424 -6.982 1.00 90.38 183 THR A N 1
ATOM 1436 C CA . THR A 1 183 ? 33.936 -17.384 -7.290 1.00 90.38 183 THR A CA 1
ATOM 1437 C C . THR A 1 183 ? 34.273 -16.100 -8.065 1.00 90.38 183 THR A C 1
ATOM 1439 O O . THR A 1 183 ? 33.468 -15.645 -8.880 1.00 90.38 183 THR A O 1
ATOM 1442 N N . PRO A 1 184 ? 35.441 -15.480 -7.834 1.00 89.56 184 PRO A N 1
ATOM 1443 C CA . PRO A 1 184 ? 35.892 -14.316 -8.603 1.00 89.56 184 PRO A CA 1
ATOM 1444 C C . PRO A 1 184 ? 36.021 -14.605 -10.096 1.00 89.56 184 PRO A C 1
ATOM 1446 O O . PRO A 1 184 ? 36.566 -15.639 -10.476 1.00 89.56 184 PRO A O 1
ATOM 1449 N N . GLY A 1 185 ? 35.527 -13.693 -10.938 1.00 89.81 185 GLY A N 1
ATOM 1450 C CA . GLY A 1 185 ? 35.573 -13.821 -12.397 1.00 89.81 185 GLY A CA 1
ATOM 1451 C C . GLY A 1 185 ? 34.681 -14.917 -12.993 1.00 89.81 185 GLY A C 1
ATOM 1452 O O . GLY A 1 185 ? 34.594 -15.009 -14.214 1.00 89.81 185 GLY A O 1
ATOM 1453 N N . GLU A 1 186 ? 34.010 -15.734 -12.175 1.00 92.19 186 GLU A N 1
ATOM 1454 C CA . GLU A 1 186 ? 33.106 -16.782 -12.653 1.00 92.19 186 GLU A CA 1
ATOM 1455 C C . GLU A 1 186 ? 31.845 -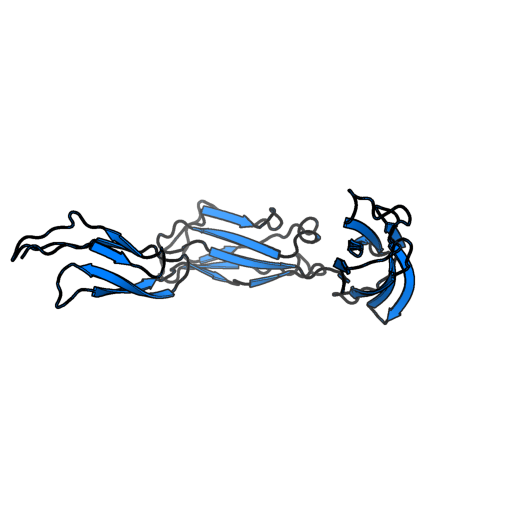16.162 -13.263 1.00 92.19 186 GLU A C 1
ATOM 1457 O O . GLU A 1 186 ? 31.116 -15.422 -12.600 1.00 92.19 186 GLU A O 1
ATOM 1462 N N . GLU A 1 187 ? 31.573 -16.476 -14.529 1.00 95.44 187 GLU A N 1
ATOM 1463 C CA . GLU A 1 187 ? 30.359 -16.021 -15.199 1.00 95.44 187 GLU A CA 1
ATOM 1464 C C . GLU A 1 187 ? 29.148 -16.825 -14.716 1.00 95.44 187 GLU A C 1
ATOM 1466 O O . GLU A 1 187 ? 29.091 -18.051 -14.817 1.00 95.44 187 GLU A O 1
ATOM 1471 N N . ILE A 1 188 ? 28.141 -16.118 -14.212 1.00 96.50 188 ILE A N 1
ATOM 1472 C CA . ILE A 1 188 ? 26.907 -16.706 -13.701 1.00 96.50 188 ILE A CA 1
ATOM 1473 C C . ILE A 1 188 ? 25.749 -16.184 -14.539 1.00 96.50 188 ILE A C 1
ATOM 1475 O O . ILE A 1 188 ? 25.464 -14.988 -14.547 1.00 96.50 188 ILE A O 1
ATOM 1479 N N . ILE A 1 189 ? 25.038 -17.089 -15.208 1.00 97.19 189 ILE A N 1
ATOM 1480 C CA . ILE A 1 189 ? 23.888 -16.741 -16.044 1.00 97.19 189 ILE A CA 1
ATOM 1481 C C . ILE A 1 189 ? 22.581 -17.001 -15.282 1.00 97.19 189 ILE A C 1
ATOM 1483 O O . ILE A 1 189 ? 22.413 -18.028 -14.609 1.00 97.19 189 ILE A O 1
ATOM 1487 N N . ARG A 1 190 ? 21.636 -16.061 -15.369 1.00 97.19 190 ARG A N 1
ATOM 1488 C CA . ARG A 1 190 ? 20.274 -16.186 -14.834 1.00 97.19 190 ARG A CA 1
ATOM 1489 C C . ARG A 1 190 ? 19.250 -15.773 -15.876 1.00 97.19 190 ARG A C 1
ATOM 1491 O O . ARG A 1 190 ? 19.380 -14.726 -16.498 1.00 97.19 190 ARG A O 1
ATOM 1498 N N . ASP A 1 191 ? 18.211 -16.581 -16.019 1.00 96.31 191 ASP A N 1
ATOM 1499 C CA . ASP A 1 191 ? 17.060 -16.231 -16.834 1.00 96.31 191 ASP A CA 1
ATOM 1500 C C . ASP A 1 191 ? 16.169 -15.232 -16.085 1.00 96.31 191 ASP A C 1
ATOM 1502 O O . ASP A 1 191 ? 15.840 -15.419 -14.909 1.00 96.31 191 ASP A O 1
ATOM 1506 N N . VAL A 1 192 ? 15.765 -14.164 -16.761 1.00 97.81 192 VAL A N 1
ATOM 1507 C CA . VAL A 1 192 ? 14.809 -13.187 -16.241 1.00 97.81 192 VAL A CA 1
ATOM 1508 C C . VAL A 1 192 ? 13.733 -12.963 -17.288 1.00 97.81 192 VAL A C 1
ATOM 1510 O O . VAL A 1 192 ? 14.022 -12.831 -18.473 1.00 97.81 192 VAL A O 1
ATOM 1513 N N . TRP A 1 193 ? 12.483 -12.936 -16.843 1.00 97.31 193 TRP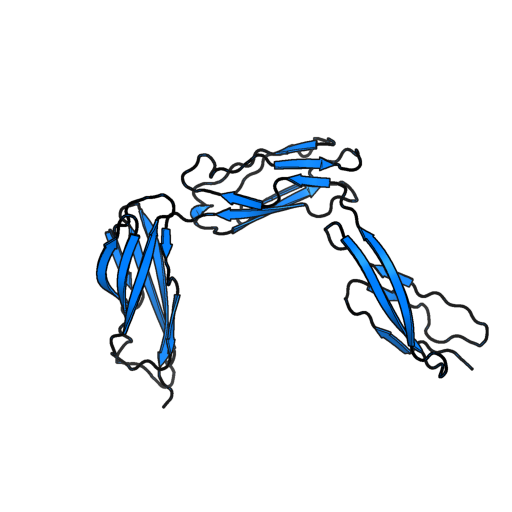 A N 1
ATOM 1514 C CA . TRP A 1 193 ? 11.341 -12.653 -17.697 1.00 97.31 193 TRP A CA 1
ATOM 1515 C C . TRP A 1 193 ? 10.862 -11.236 -17.441 1.00 97.31 193 TRP A C 1
ATOM 1517 O O . TRP A 1 193 ? 10.625 -10.875 -16.288 1.00 97.31 193 TRP A O 1
ATOM 1527 N N . ILE A 1 194 ? 10.698 -10.475 -18.517 1.00 97.56 194 ILE A N 1
ATOM 1528 C CA . ILE A 1 194 ? 9.991 -9.200 -18.534 1.00 97.56 194 ILE A CA 1
ATOM 1529 C C . ILE A 1 194 ? 8.633 -9.463 -19.181 1.00 97.56 194 ILE A C 1
ATOM 1531 O O . ILE A 1 194 ? 8.562 -9.947 -20.313 1.00 97.56 194 ILE A O 1
ATOM 1535 N N . ARG A 1 195 ? 7.558 -9.202 -18.442 1.00 95.88 195 ARG A N 1
ATOM 1536 C CA . ARG A 1 195 ? 6.180 -9.498 -18.842 1.00 95.88 195 ARG A CA 1
ATOM 1537 C C . ARG A 1 195 ? 5.382 -8.220 -18.970 1.00 95.88 195 ARG A C 1
ATOM 1539 O O . ARG A 1 195 ? 5.449 -7.412 -18.052 1.00 95.88 195 ARG A O 1
ATOM 1546 N N . SER A 1 196 ? 4.621 -8.037 -20.044 1.00 94.62 196 SER A N 1
ATOM 1547 C CA . SER A 1 196 ? 3.655 -6.939 -20.097 1.00 94.62 196 SER A CA 1
ATOM 1548 C C . SER A 1 196 ? 2.362 -7.303 -19.372 1.00 94.62 196 SER A C 1
ATOM 1550 O O . SER A 1 196 ? 1.825 -8.393 -19.545 1.00 94.62 196 SER A O 1
ATOM 1552 N N . ASN A 1 197 ? 1.838 -6.359 -18.594 1.00 94.81 197 ASN A N 1
ATOM 1553 C CA . ASN A 1 197 ? 0.545 -6.476 -17.920 1.00 94.81 197 ASN A CA 1
ATOM 1554 C C . ASN A 1 197 ? -0.637 -5.931 -18.734 1.00 94.81 197 ASN A C 1
ATOM 1556 O O . ASN A 1 197 ? -1.776 -6.037 -18.263 1.00 94.81 197 ASN A O 1
ATOM 1560 N N . TYR A 1 198 ? -0.345 -5.351 -19.902 1.00 93.81 198 TYR A N 1
ATOM 1561 C CA . TYR A 1 198 ? -1.266 -4.592 -20.756 1.00 93.81 198 TYR A CA 1
ATOM 1562 C C . TYR A 1 198 ? -1.057 -4.914 -22.244 1.00 93.81 198 TYR A C 1
ATOM 1564 O O . TYR A 1 198 ? -1.218 -4.050 -23.101 1.00 93.81 198 TYR A O 1
ATOM 1572 N N . ASP A 1 199 ? -0.605 -6.136 -22.544 1.00 89.81 199 ASP A N 1
ATOM 1573 C CA . ASP A 1 199 ? -0.376 -6.639 -23.907 1.00 89.81 199 ASP A CA 1
ATOM 1574 C C . ASP A 1 199 ? 0.546 -5.777 -24.787 1.00 89.81 199 ASP A C 1
ATOM 1576 O O . ASP A 1 199 ? 0.525 -5.853 -26.016 1.00 89.81 199 ASP A O 1
ATOM 1580 N N . GLN A 1 200 ? 1.421 -4.993 -24.157 1.00 90.94 200 GLN A N 1
ATOM 1581 C CA . GLN A 1 200 ? 2.437 -4.213 -24.850 1.00 90.94 200 GLN A CA 1
ATOM 1582 C C . GLN A 1 200 ? 3.596 -5.115 -25.270 1.00 90.94 200 GLN A C 1
ATOM 1584 O O . GLN A 1 200 ? 4.030 -6.006 -24.533 1.00 90.94 200 GLN A O 1
ATOM 1589 N N . LYS A 1 201 ? 4.141 -4.856 -26.458 1.00 91.75 201 LYS A N 1
ATOM 1590 C CA . LYS A 1 201 ? 5.357 -5.526 -26.915 1.00 91.75 201 LYS A CA 1
ATOM 1591 C C . LYS A 1 201 ? 6.532 -5.115 -26.023 1.00 91.75 201 LYS A C 1
ATOM 1593 O O . LYS A 1 201 ? 6.722 -3.933 -25.757 1.00 91.75 201 LYS A O 1
ATOM 1598 N N . VAL A 1 202 ? 7.328 -6.090 -25.589 1.00 95.94 202 VAL A N 1
ATOM 1599 C CA . VAL A 1 202 ? 8.520 -5.850 -24.768 1.00 95.94 202 VAL A CA 1
ATOM 1600 C C . VAL A 1 202 ? 9.754 -5.834 -25.664 1.00 95.94 202 VAL A C 1
ATOM 1602 O O . VAL A 1 202 ? 10.141 -6.867 -26.213 1.00 95.94 202 VAL A O 1
ATOM 1605 N N . GLU A 1 203 ? 10.392 -4.674 -25.787 1.00 95.00 203 GLU A N 1
ATOM 1606 C CA . GLU A 1 203 ? 11.641 -4.502 -26.533 1.00 95.00 203 GLU A CA 1
ATOM 1607 C C . GLU A 1 203 ? 12.621 -3.644 -25.738 1.00 95.00 203 GLU A C 1
ATOM 1609 O O . GLU A 1 203 ? 12.257 -2.589 -25.220 1.00 95.00 203 GLU A O 1
ATOM 1614 N N . ILE A 1 204 ? 13.870 -4.101 -25.648 1.00 96.88 204 ILE A N 1
ATOM 1615 C CA . ILE A 1 204 ? 14.948 -3.377 -24.971 1.00 96.88 204 ILE A CA 1
ATOM 1616 C C . ILE A 1 204 ? 15.553 -2.377 -25.952 1.00 96.88 204 ILE A C 1
ATOM 1618 O O . ILE A 1 204 ? 16.044 -2.763 -27.009 1.00 96.88 204 ILE A O 1
ATOM 1622 N N . GLU A 1 205 ? 15.541 -1.102 -25.577 1.00 97.81 205 GLU A N 1
ATOM 1623 C CA . GLU A 1 205 ? 16.242 -0.031 -26.283 1.00 97.81 205 GLU A CA 1
ATOM 1624 C C . GLU A 1 205 ? 17.721 -0.011 -25.884 1.00 97.81 205 GLU A C 1
ATOM 1626 O O . GLU A 1 205 ? 18.615 0.044 -26.726 1.00 97.81 205 GLU A O 1
ATOM 1631 N N . SER A 1 206 ? 17.991 -0.059 -24.580 1.00 98.00 206 SER A N 1
ATOM 1632 C CA . SER A 1 206 ? 19.350 -0.058 -24.044 1.00 98.00 206 SER A CA 1
ATOM 1633 C C . SER A 1 206 ? 19.393 -0.665 -22.647 1.00 98.00 206 SER A C 1
ATOM 1635 O O . SER A 1 206 ? 18.373 -0.805 -21.972 1.00 98.00 206 SER A O 1
ATOM 1637 N N . PHE A 1 207 ? 20.591 -1.020 -22.194 1.00 98.12 207 PHE A N 1
ATOM 1638 C CA . PHE A 1 207 ? 20.825 -1.407 -20.811 1.00 98.12 207 PHE A CA 1
ATOM 1639 C C . PHE A 1 207 ? 22.185 -0.903 -20.333 1.00 98.12 207 PHE A C 1
ATOM 1641 O O . PHE A 1 207 ? 23.097 -0.675 -21.129 1.00 98.12 207 PHE A O 1
ATOM 1648 N N . SER A 1 208 ? 22.331 -0.739 -19.023 1.00 98.06 208 SER A N 1
ATOM 1649 C CA . SER A 1 208 ? 23.593 -0.368 -18.393 1.00 98.06 208 SER A CA 1
ATOM 1650 C C . SER A 1 208 ? 23.740 -1.025 -17.026 1.00 98.06 208 SER A C 1
ATOM 1652 O O . SER A 1 208 ? 22.762 -1.266 -16.320 1.00 98.06 208 SER A O 1
ATOM 1654 N N . SER A 1 209 ? 24.983 -1.327 -16.658 1.00 97.75 209 SER A N 1
ATOM 1655 C CA . SER A 1 209 ? 25.332 -1.885 -15.353 1.00 97.75 209 SER A CA 1
ATOM 1656 C C . SER A 1 209 ? 26.020 -0.824 -14.523 1.00 97.75 209 SER A C 1
ATOM 1658 O O . SER A 1 209 ? 27.028 -0.264 -14.957 1.00 97.75 209 SER A O 1
ATOM 1660 N N . LYS A 1 210 ? 25.515 -0.563 -13.319 1.00 97.12 210 LYS A N 1
ATOM 1661 C CA . LYS A 1 210 ? 26.047 0.496 -12.457 1.00 97.12 210 LYS A CA 1
ATOM 1662 C C . LYS A 1 210 ? 27.500 0.252 -12.033 1.00 97.12 210 LYS A C 1
ATOM 1664 O O . LYS A 1 210 ? 28.278 1.198 -11.974 1.00 97.12 210 LYS A O 1
ATOM 1669 N N . ASN A 1 211 ? 27.861 -1.000 -11.763 1.00 93.81 211 ASN A N 1
ATOM 1670 C CA . ASN A 1 211 ? 29.193 -1.429 -11.331 1.00 93.81 211 ASN A CA 1
ATOM 1671 C C . ASN A 1 211 ? 29.881 -2.364 -12.344 1.00 93.81 211 ASN A C 1
ATOM 1673 O O . ASN A 1 211 ? 30.895 -2.976 -12.014 1.00 93.81 211 ASN A O 1
ATOM 1677 N N . GLY A 1 212 ? 29.346 -2.476 -13.566 1.00 94.38 212 GLY A N 1
ATOM 1678 C CA . GLY A 1 212 ? 29.966 -3.223 -14.668 1.00 94.38 212 GLY A CA 1
ATOM 1679 C C . GLY A 1 212 ? 29.962 -4.754 -14.548 1.00 94.38 212 GLY A C 1
ATOM 1680 O O . GLY A 1 212 ? 30.581 -5.412 -15.376 1.00 94.38 212 GLY A O 1
ATOM 1681 N N . MET A 1 213 ? 29.290 -5.335 -13.553 1.00 94.31 213 MET A N 1
ATOM 1682 C CA . MET A 1 213 ? 29.226 -6.783 -13.340 1.00 94.31 213 MET A CA 1
ATOM 1683 C C . MET A 1 213 ? 28.121 -7.464 -14.148 1.00 94.31 213 MET A C 1
ATOM 1685 O O . MET A 1 213 ? 28.166 -8.680 -14.303 1.00 94.31 213 MET A O 1
ATOM 1689 N N . MET A 1 214 ? 27.095 -6.741 -14.599 1.00 97.75 214 MET A N 1
ATOM 1690 C CA . MET A 1 214 ? 25.921 -7.323 -15.254 1.00 97.75 214 MET A CA 1
ATOM 1691 C C . MET A 1 214 ? 25.865 -6.960 -16.739 1.00 97.75 214 MET A C 1
ATOM 1693 O O . MET A 1 214 ? 26.075 -5.819 -17.135 1.00 97.75 214 MET A O 1
ATOM 1697 N N . THR A 1 215 ? 25.528 -7.934 -17.577 1.00 97.94 215 THR A N 1
ATOM 1698 C CA . THR A 1 215 ? 25.264 -7.750 -19.011 1.00 97.94 215 THR A CA 1
ATOM 1699 C C . THR A 1 215 ? 24.067 -8.599 -19.431 1.00 97.94 215 THR A C 1
ATOM 1701 O O . THR A 1 215 ? 23.643 -9.497 -18.698 1.00 97.94 215 THR A O 1
ATOM 1704 N N . ILE A 1 216 ? 23.504 -8.318 -20.605 1.00 98.00 216 ILE A N 1
ATOM 1705 C CA . ILE A 1 216 ? 22.517 -9.191 -21.245 1.00 98.00 216 ILE A CA 1
ATOM 1706 C C . ILE A 1 216 ? 23.260 -10.016 -22.295 1.00 98.00 216 ILE A C 1
ATOM 1708 O O . ILE A 1 216 ? 23.740 -9.467 -23.281 1.00 98.00 216 ILE A O 1
ATOM 1712 N N . ASP A 1 217 ? 23.389 -11.318 -22.049 1.00 96.50 217 ASP A N 1
ATOM 1713 C CA . ASP A 1 217 ? 24.116 -12.255 -22.915 1.00 96.50 217 ASP A CA 1
ATOM 1714 C C . ASP A 1 217 ? 23.292 -12.644 -24.148 1.00 96.50 217 ASP A C 1
ATOM 1716 O O . ASP A 1 217 ? 23.783 -12.671 -25.273 1.00 96.50 217 ASP A O 1
ATOM 1720 N N . SER A 1 218 ? 22.000 -12.892 -23.942 1.00 96.69 218 SER A N 1
ATOM 1721 C CA . SER A 1 218 ? 21.049 -13.181 -25.012 1.00 96.69 218 SER A CA 1
ATOM 1722 C C . SER A 1 218 ? 19.624 -12.821 -24.600 1.00 96.69 218 SER A C 1
ATOM 1724 O O . SER A 1 218 ? 19.316 -12.650 -23.417 1.00 96.69 218 SER A O 1
ATOM 1726 N N . GLN A 1 219 ? 18.743 -12.700 -25.593 1.00 96.81 219 GLN A N 1
ATOM 1727 C CA . GLN A 1 219 ? 17.326 -12.421 -25.394 1.00 96.81 219 GLN A CA 1
ATOM 1728 C C . GLN A 1 219 ? 16.466 -13.205 -26.387 1.00 96.81 219 GLN A C 1
ATOM 1730 O O . GLN A 1 219 ? 16.888 -13.475 -27.512 1.00 96.81 219 GLN A O 1
ATOM 1735 N N . ARG A 1 220 ? 15.245 -13.549 -25.978 1.00 96.06 220 ARG A N 1
ATOM 1736 C CA . ARG A 1 220 ? 14.260 -14.250 -26.804 1.00 96.06 220 ARG A CA 1
ATOM 1737 C C . ARG A 1 220 ? 12.868 -13.693 -26.544 1.00 96.06 220 ARG A C 1
ATOM 1739 O O . ARG A 1 220 ? 12.384 -13.739 -25.413 1.00 96.06 220 ARG A O 1
ATOM 1746 N N . SER A 1 221 ? 12.226 -13.199 -27.595 1.00 92.81 221 SER A N 1
ATOM 1747 C CA . SER A 1 221 ? 10.828 -12.766 -27.546 1.00 92.81 221 SER A CA 1
ATOM 1748 C C . SER A 1 221 ? 9.884 -13.964 -27.454 1.00 92.81 221 SER A C 1
ATOM 1750 O O . SER A 1 221 ? 10.115 -14.991 -28.091 1.00 92.81 221 SER A O 1
ATOM 1752 N N . ASP A 1 222 ? 8.808 -13.802 -26.692 1.00 87.56 222 ASP A N 1
ATOM 1753 C CA . ASP A 1 222 ? 7.736 -14.781 -26.519 1.00 87.56 222 ASP A CA 1
ATOM 1754 C C . ASP A 1 222 ? 6.392 -14.040 -26.401 1.00 87.56 222 ASP A C 1
ATOM 1756 O O . ASP A 1 222 ? 5.941 -13.670 -25.316 1.00 87.56 222 ASP A O 1
ATOM 1760 N N . GLY A 1 223 ? 5.791 -13.705 -27.546 1.00 85.62 223 GLY A N 1
ATOM 1761 C CA . GLY A 1 223 ? 4.587 -12.869 -27.599 1.00 85.62 223 GLY A CA 1
ATOM 1762 C C . GLY A 1 223 ? 4.809 -11.472 -26.999 1.00 85.62 223 GLY A C 1
ATOM 1763 O O . GLY A 1 223 ? 5.654 -10.713 -27.469 1.00 85.62 223 GLY A O 1
ATOM 1764 N N . ASN A 1 224 ? 4.040 -11.142 -25.959 1.00 87.38 224 ASN A N 1
ATOM 1765 C CA . ASN A 1 224 ? 4.135 -9.918 -25.145 1.00 87.38 224 ASN A CA 1
ATOM 1766 C C . ASN A 1 224 ? 5.120 -10.055 -23.959 1.00 87.38 224 ASN A C 1
ATOM 1768 O O . ASN A 1 224 ? 5.089 -9.264 -23.012 1.00 87.38 224 ASN A O 1
ATOM 1772 N N . HIS A 1 225 ? 5.997 -11.059 -24.001 1.00 92.00 225 HIS A N 1
ATOM 1773 C CA . HIS A 1 225 ? 7.039 -11.309 -23.015 1.00 92.00 225 HIS A CA 1
ATOM 1774 C C . HIS A 1 225 ? 8.425 -11.294 -23.660 1.00 92.00 225 HIS A C 1
ATOM 1776 O O . HIS A 1 225 ? 8.600 -11.596 -24.844 1.00 92.00 225 HIS A O 1
ATOM 1782 N N . LEU A 1 226 ? 9.436 -10.995 -22.850 1.00 96.56 226 LEU A N 1
ATOM 1783 C CA . LEU A 1 226 ? 10.838 -11.101 -23.226 1.00 96.56 226 LEU A CA 1
ATOM 1784 C C . LEU A 1 226 ? 11.582 -11.910 -22.170 1.00 96.56 226 LEU A C 1
ATOM 1786 O O . LEU A 1 226 ? 11.601 -11.545 -20.993 1.00 96.56 226 LEU A O 1
ATOM 1790 N N . GLN A 1 227 ? 12.219 -12.996 -22.595 1.00 97.50 227 GLN A N 1
ATOM 1791 C CA . GLN A 1 227 ? 13.206 -13.683 -21.777 1.00 97.50 227 GLN A CA 1
ATOM 1792 C C . GLN A 1 227 ? 14.581 -13.084 -22.058 1.00 97.50 227 GLN A C 1
ATOM 1794 O O . GLN A 1 227 ? 14.990 -12.997 -23.215 1.00 97.50 227 GLN A O 1
ATOM 1799 N N . ILE A 1 228 ? 15.309 -12.720 -21.007 1.00 98.00 228 ILE A N 1
ATOM 1800 C CA . ILE A 1 228 ? 16.704 -12.290 -21.086 1.00 98.00 228 ILE A CA 1
ATOM 1801 C C . ILE A 1 228 ? 17.590 -13.206 -20.247 1.00 98.00 228 ILE A C 1
ATOM 1803 O O . ILE A 1 228 ? 17.210 -13.638 -19.156 1.00 98.00 228 ILE A O 1
ATOM 1807 N N . MET A 1 229 ? 18.786 -13.483 -20.752 1.00 97.94 229 MET A N 1
ATOM 1808 C CA . MET A 1 229 ? 19.835 -14.185 -20.025 1.00 97.94 229 MET A CA 1
ATOM 1809 C C . MET A 1 229 ? 20.781 -13.135 -19.448 1.00 97.94 229 MET A C 1
ATOM 1811 O O . MET A 1 229 ? 21.630 -12.583 -20.146 1.00 97.94 229 MET A O 1
ATOM 1815 N N . VAL A 1 230 ? 20.597 -12.817 -18.170 1.00 98.12 230 VAL A N 1
ATOM 1816 C CA . VAL A 1 230 ? 21.449 -11.867 -17.457 1.00 98.12 230 VAL A CA 1
ATOM 1817 C C . VAL A 1 230 ? 22.728 -12.585 -17.055 1.00 98.12 230 VAL A C 1
ATOM 1819 O O . VAL A 1 230 ? 22.692 -13.518 -16.248 1.00 98.12 230 VAL A O 1
ATOM 1822 N N . LYS A 1 231 ? 23.852 -12.144 -17.613 1.00 98.25 231 LYS A N 1
ATOM 1823 C CA . LYS A 1 231 ? 25.182 -12.624 -17.255 1.00 98.25 231 LYS A CA 1
ATOM 1824 C C . LYS A 1 231 ? 25.783 -11.719 -16.194 1.00 98.25 231 LYS A C 1
ATOM 1826 O O . LYS A 1 231 ? 25.830 -10.502 -16.359 1.00 98.25 231 LYS A O 1
ATOM 1831 N N . ILE A 1 232 ? 26.219 -12.331 -15.101 1.00 97.25 232 ILE A N 1
ATOM 1832 C CA . ILE A 1 232 ? 26.798 -11.673 -13.938 1.00 97.25 232 ILE A CA 1
ATOM 1833 C C . ILE A 1 232 ? 28.233 -12.161 -13.805 1.00 97.25 232 ILE A C 1
ATOM 1835 O O . ILE A 1 232 ? 28.456 -13.352 -13.600 1.00 97.25 232 ILE A O 1
ATOM 1839 N N . THR A 1 233 ? 29.184 -11.240 -13.876 1.00 95.50 233 THR A N 1
ATOM 1840 C CA . THR A 1 233 ? 30.613 -11.512 -13.742 1.00 95.50 233 THR A CA 1
ATOM 1841 C C . THR A 1 233 ? 31.139 -10.730 -12.537 1.00 95.50 233 THR A C 1
ATOM 1843 O O . THR A 1 233 ? 31.397 -9.528 -12.637 1.00 95.50 233 THR A O 1
ATOM 1846 N N . PRO A 1 234 ? 31.253 -11.369 -11.357 1.00 91.00 234 PRO A N 1
ATOM 1847 C CA . PRO A 1 234 ? 31.921 -10.787 -10.201 1.00 91.00 234 PRO A CA 1
ATOM 1848 C C . PRO A 1 234 ? 33.337 -10.347 -10.560 1.00 91.00 234 PRO A C 1
ATOM 1850 O O . PRO A 1 234 ? 34.050 -11.068 -11.258 1.00 91.00 234 PRO A O 1
ATOM 1853 N N . SER A 1 235 ? 33.763 -9.190 -10.055 1.00 82.88 235 SER A N 1
ATOM 1854 C CA . SER A 1 235 ? 35.111 -8.694 -10.339 1.00 82.88 235 SER A CA 1
ATOM 1855 C C . SER A 1 235 ? 36.174 -9.688 -9.836 1.00 82.88 235 SER A C 1
ATOM 1857 O O . SER A 1 235 ? 36.024 -10.301 -8.774 1.00 82.88 235 SER A O 1
ATOM 1859 N N . ALA A 1 236 ? 37.216 -9.897 -10.646 1.00 80.44 236 ALA A N 1
ATOM 1860 C CA . ALA A 1 236 ? 38.269 -10.890 -10.399 1.00 80.44 236 ALA A CA 1
ATOM 1861 C C . ALA A 1 236 ? 39.222 -10.485 -9.255 1.00 80.4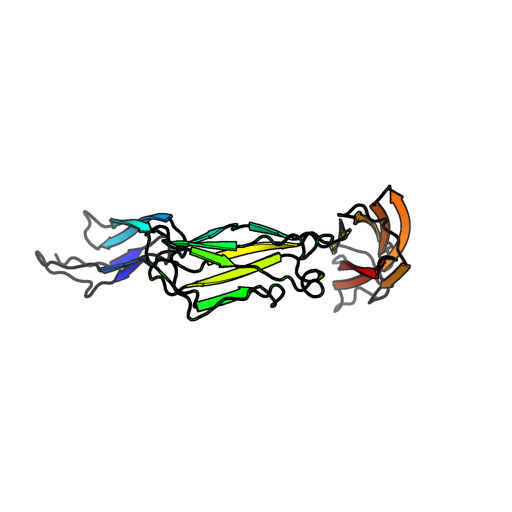4 236 ALA A C 1
ATOM 1863 O O . ALA A 1 236 ? 39.950 -11.304 -8.707 1.00 80.44 236 ALA A O 1
ATOM 1864 N N . ASP A 1 237 ? 39.199 -9.206 -8.900 1.00 76.06 237 ASP A N 1
ATOM 1865 C CA . ASP A 1 237 ? 39.994 -8.506 -7.894 1.00 76.06 237 ASP A CA 1
ATOM 1866 C C . ASP A 1 237 ? 39.366 -8.535 -6.477 1.00 76.06 237 ASP A C 1
ATOM 1868 O O . ASP A 1 237 ? 39.882 -7.930 -5.535 1.00 76.06 237 ASP A O 1
ATOM 1872 N N . ALA A 1 238 ? 38.279 -9.290 -6.296 1.00 69.81 238 ALA A N 1
ATOM 1873 C CA . ALA A 1 238 ? 37.669 -9.651 -5.013 1.00 69.81 238 ALA A CA 1
ATOM 1874 C C . ALA A 1 238 ? 37.686 -11.194 -4.833 1.00 69.81 238 ALA A C 1
ATOM 1876 O O . ALA A 1 238 ? 37.922 -11.875 -5.818 1.00 69.81 238 ALA A O 1
ATOM 1877 N N . PRO A 1 239 ? 37.456 -11.782 -3.634 1.00 73.12 239 PRO A N 1
ATOM 1878 C CA . PRO A 1 239 ? 37.274 -11.115 -2.355 1.00 73.12 239 PRO A CA 1
ATOM 1879 C C . PRO A 1 239 ? 38.590 -10.555 -1.813 1.00 73.12 239 PRO A C 1
ATOM 1881 O O . PRO A 1 239 ? 39.633 -11.199 -1.859 1.00 73.12 239 PRO A O 1
ATOM 1884 N N . THR A 1 240 ? 38.519 -9.377 -1.201 1.00 71.12 240 THR A N 1
ATOM 1885 C CA . THR A 1 240 ? 39.572 -8.894 -0.295 1.00 71.12 240 THR A CA 1
ATOM 1886 C C . THR A 1 240 ? 39.147 -9.166 1.155 1.00 71.12 240 THR A C 1
ATOM 1888 O O . THR A 1 240 ? 37.957 -9.403 1.403 1.00 71.12 240 THR A O 1
ATOM 1891 N N . PRO A 1 241 ? 40.053 -9.095 2.153 1.00 69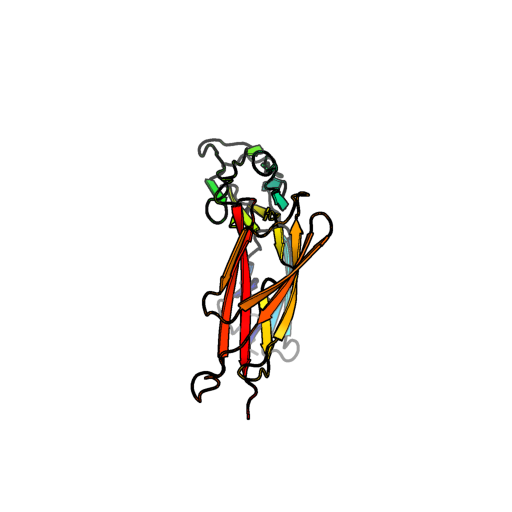.25 241 PRO A N 1
ATOM 1892 C CA . PRO A 1 241 ? 39.677 -9.226 3.566 1.00 69.25 241 PRO A CA 1
ATOM 1893 C C . PRO A 1 241 ? 38.531 -8.293 3.994 1.00 69.25 241 PRO A C 1
ATOM 1895 O O . PRO A 1 241 ? 37.779 -8.623 4.908 1.00 69.25 241 PRO A O 1
ATOM 1898 N N . THR A 1 242 ? 38.363 -7.161 3.303 1.00 67.94 242 THR A N 1
ATOM 1899 C CA . THR A 1 242 ? 37.339 -6.142 3.565 1.00 67.94 242 THR A CA 1
ATOM 1900 C C . THR A 1 242 ? 36.159 -6.163 2.583 1.00 67.94 242 THR A C 1
ATOM 1902 O O . THR A 1 242 ? 35.152 -5.508 2.846 1.00 67.94 242 THR A O 1
ATOM 1905 N N . ARG A 1 243 ? 36.223 -6.921 1.475 1.00 72.00 243 ARG A N 1
ATOM 1906 C CA . ARG A 1 243 ? 35.198 -6.937 0.411 1.00 72.00 243 ARG A CA 1
ATOM 1907 C C . ARG A 1 243 ? 34.748 -8.360 0.082 1.00 72.00 243 ARG A C 1
ATOM 1909 O O . ARG A 1 243 ? 35.141 -8.943 -0.924 1.00 72.00 243 ARG A O 1
ATOM 1916 N N . ARG A 1 244 ? 33.887 -8.909 0.942 1.00 83.56 244 ARG A N 1
ATOM 1917 C CA . ARG A 1 244 ? 33.221 -10.217 0.747 1.00 83.56 244 ARG A CA 1
ATOM 1918 C C . ARG A 1 244 ? 31.832 -10.115 0.118 1.00 83.56 244 ARG A C 1
ATOM 1920 O O . ARG A 1 244 ? 31.279 -11.123 -0.306 1.00 83.56 244 ARG A O 1
ATOM 1927 N N . TYR A 1 245 ? 31.285 -8.905 0.078 1.00 90.31 245 TYR A N 1
ATOM 1928 C CA . TYR A 1 245 ? 29.986 -8.576 -0.488 1.00 90.31 245 TYR A CA 1
ATOM 1929 C C . TYR A 1 245 ? 30.168 -7.672 -1.703 1.00 90.31 245 TYR A C 1
ATOM 1931 O O . TYR A 1 245 ? 30.967 -6.731 -1.674 1.00 90.31 245 TYR A O 1
ATOM 1939 N N . ILE A 1 246 ? 29.397 -7.943 -2.748 1.00 90.94 246 ILE A N 1
ATOM 1940 C CA . ILE A 1 246 ? 29.295 -7.101 -3.936 1.00 90.94 246 ILE A CA 1
ATOM 1941 C C . ILE A 1 246 ? 27.830 -6.915 -4.309 1.00 90.94 246 ILE A C 1
ATOM 1943 O O . ILE A 1 246 ? 26.969 -7.746 -4.013 1.00 90.94 246 ILE A O 1
ATOM 1947 N N . SER A 1 247 ? 27.553 -5.812 -4.986 1.00 94.69 247 SER A N 1
ATOM 1948 C CA . SER A 1 247 ? 26.239 -5.543 -5.544 1.00 94.69 247 SER A CA 1
ATOM 1949 C C . SER A 1 247 ? 26.366 -4.849 -6.877 1.00 94.69 247 SER A C 1
ATOM 1951 O O . SER A 1 247 ? 27.312 -4.092 -7.079 1.00 94.69 247 SER A O 1
ATOM 1953 N N . ASP A 1 248 ? 25.383 -5.049 -7.738 1.00 96.62 248 ASP A N 1
ATOM 1954 C CA . ASP A 1 248 ? 25.237 -4.294 -8.973 1.00 96.62 248 ASP A CA 1
ATOM 1955 C C . ASP A 1 248 ? 23.752 -4.063 -9.276 1.00 96.62 248 ASP A C 1
ATOM 1957 O O . ASP A 1 248 ? 22.872 -4.694 -8.682 1.00 96.62 248 ASP A O 1
ATOM 1961 N N . GLU A 1 249 ? 23.482 -3.124 -10.166 1.00 98.12 249 GLU A N 1
ATOM 1962 C CA . GLU A 1 249 ? 22.166 -2.764 -10.649 1.00 98.12 249 GLU A CA 1
ATOM 1963 C C . GLU A 1 249 ? 22.213 -2.682 -12.176 1.00 98.12 249 GLU A C 1
ATOM 1965 O O . GLU A 1 249 ? 22.923 -1.846 -12.740 1.00 98.12 249 GLU A O 1
ATOM 1970 N N . LEU A 1 250 ? 21.469 -3.575 -12.828 1.00 98.44 250 LEU A N 1
ATOM 1971 C CA . LEU A 1 250 ? 21.234 -3.554 -14.264 1.00 98.44 250 LEU A CA 1
ATOM 1972 C C . LEU A 1 250 ? 19.980 -2.720 -14.530 1.00 98.44 250 LEU A C 1
ATOM 1974 O O . LEU A 1 250 ? 18.875 -3.114 -14.146 1.00 98.44 250 LEU A O 1
ATOM 1978 N N . VAL A 1 251 ? 20.171 -1.576 -15.176 1.00 98.19 251 VAL A N 1
ATOM 1979 C CA . VAL A 1 251 ? 19.110 -0.677 -15.628 1.00 98.19 251 VAL A CA 1
ATOM 1980 C C . VAL A 1 251 ? 18.803 -1.003 -17.082 1.00 98.19 251 VAL A C 1
ATOM 1982 O O . VAL A 1 251 ? 19.709 -1.036 -17.910 1.00 98.19 251 VAL A O 1
ATOM 1985 N N . ILE A 1 252 ? 17.539 -1.266 -17.396 1.00 98.25 252 ILE A N 1
ATOM 1986 C CA . ILE A 1 252 ? 17.065 -1.643 -18.729 1.00 98.25 252 ILE A CA 1
ATOM 1987 C C . ILE A 1 252 ? 16.034 -0.609 -19.162 1.00 98.25 252 ILE A C 1
ATOM 1989 O O . ILE A 1 252 ? 15.010 -0.451 -18.502 1.00 98.25 252 ILE A O 1
ATOM 1993 N N . LYS A 1 253 ? 16.281 0.072 -20.278 1.00 97.88 253 LYS A N 1
ATOM 1994 C CA . LYS A 1 253 ? 15.319 0.982 -20.900 1.00 97.88 253 LYS A CA 1
ATOM 1995 C C . LYS A 1 253 ? 14.600 0.255 -22.020 1.00 97.88 253 LYS A C 1
ATOM 1997 O O . LYS A 1 253 ? 15.243 -0.344 -22.883 1.00 97.88 253 LYS A O 1
ATOM 2002 N N . LEU A 1 254 ? 13.275 0.282 -21.981 1.00 96.56 254 LEU A N 1
ATOM 2003 C CA . LEU A 1 254 ? 12.432 -0.282 -23.025 1.00 96.56 254 LEU A CA 1
ATOM 2004 C C . LEU A 1 254 ? 12.117 0.773 -24.085 1.00 96.56 254 LEU A C 1
ATOM 2006 O O . LEU A 1 254 ? 12.053 1.960 -23.774 1.00 96.56 254 LEU A O 1
ATOM 2010 N N . THR A 1 255 ? 11.835 0.343 -25.315 1.00 95.06 255 THR A N 1
ATOM 2011 C CA . THR A 1 255 ? 11.448 1.250 -26.417 1.00 95.06 255 THR A CA 1
ATOM 2012 C C . THR A 1 255 ? 10.151 2.015 -26.143 1.00 95.06 255 THR A C 1
ATOM 2014 O O . THR A 1 255 ? 9.910 3.070 -26.725 1.00 95.06 255 THR A O 1
ATOM 2017 N N . SER A 1 256 ? 9.326 1.516 -25.225 1.00 91.00 256 SER A N 1
ATOM 2018 C CA . SER A 1 256 ? 8.119 2.173 -24.724 1.00 91.00 256 SER A CA 1
ATOM 2019 C C . SER A 1 256 ? 8.406 3.332 -23.749 1.00 91.00 256 SER A C 1
ATOM 2021 O O . SER A 1 256 ? 7.489 4.061 -23.378 1.00 91.00 256 SER A O 1
ATOM 2023 N N . GLY A 1 257 ? 9.669 3.526 -23.349 1.00 91.00 257 GLY A N 1
ATOM 2024 C CA . GLY A 1 257 ? 10.136 4.596 -22.462 1.00 91.00 257 GLY A CA 1
ATOM 2025 C C . GLY A 1 257 ? 10.236 4.210 -20.982 1.00 91.00 257 GLY A C 1
ATOM 2026 O O . GLY A 1 257 ? 10.820 4.959 -20.200 1.00 91.00 257 GLY A O 1
ATOM 2027 N N . GLN A 1 258 ? 9.705 3.052 -20.577 1.00 91.94 258 GLN A N 1
ATOM 2028 C CA . GLN A 1 258 ? 9.808 2.559 -19.202 1.00 91.94 258 GLN A CA 1
ATOM 2029 C C . GLN A 1 258 ? 11.229 2.088 -18.884 1.00 91.94 258 GLN A C 1
ATOM 2031 O O . GLN A 1 258 ? 11.904 1.456 -19.700 1.00 91.94 258 GLN A O 1
ATOM 2036 N N . GLU A 1 259 ? 11.643 2.342 -17.646 1.00 94.75 259 GLU A N 1
ATOM 2037 C CA . GLU A 1 259 ? 12.908 1.875 -17.094 1.00 94.75 259 GLU A CA 1
ATOM 2038 C C . GLU A 1 259 ? 12.651 0.756 -16.079 1.00 94.75 259 GLU A C 1
ATOM 2040 O O . GLU A 1 259 ? 11.832 0.887 -15.168 1.00 94.75 259 GLU A O 1
ATOM 2045 N N . LEU A 1 260 ? 13.345 -0.366 -16.254 1.00 96.00 260 LEU A N 1
ATOM 2046 C CA . LEU A 1 260 ? 13.286 -1.534 -15.385 1.00 96.00 260 LEU A CA 1
ATOM 2047 C C . LEU A 1 260 ? 14.635 -1.749 -14.714 1.00 96.00 260 LEU A C 1
ATOM 2049 O O . LEU A 1 260 ? 15.689 -1.439 -15.267 1.00 96.00 260 LEU A O 1
ATOM 2053 N N . THR A 1 261 ? 14.609 -2.337 -13.523 1.00 96.88 261 THR A N 1
ATOM 2054 C CA . THR A 1 261 ? 15.817 -2.546 -12.729 1.00 96.88 261 THR A CA 1
ATOM 2055 C C . THR A 1 261 ? 15.904 -3.975 -12.218 1.00 96.88 261 THR A C 1
ATOM 2057 O O . THR A 1 261 ? 14.960 -4.490 -11.616 1.00 96.88 261 THR A O 1
ATOM 2060 N N . ILE A 1 262 ? 17.070 -4.596 -12.401 1.00 98.12 262 ILE A N 1
ATOM 2061 C CA . ILE A 1 262 ? 17.424 -5.879 -11.791 1.00 98.12 262 ILE A CA 1
ATOM 2062 C C . ILE A 1 262 ? 18.623 -5.659 -10.877 1.00 98.12 262 ILE A C 1
ATOM 2064 O O . ILE A 1 262 ? 19.696 -5.255 -11.319 1.00 98.12 262 ILE A O 1
ATOM 2068 N N . ARG A 1 263 ? 18.456 -5.950 -9.588 1.00 98.19 263 ARG A N 1
ATOM 2069 C CA . ARG A 1 263 ? 19.517 -5.811 -8.585 1.00 98.19 263 ARG A CA 1
ATOM 2070 C C . ARG A 1 263 ? 20.197 -7.141 -8.336 1.00 98.19 263 ARG A C 1
ATOM 2072 O O . ARG A 1 263 ? 19.522 -8.140 -8.111 1.00 98.19 263 ARG A O 1
ATOM 2079 N N . CYS A 1 264 ? 21.519 -7.146 -8.282 1.00 97.25 264 CYS A N 1
ATOM 2080 C CA . CYS A 1 264 ? 22.303 -8.288 -7.840 1.00 97.25 264 CYS A CA 1
ATOM 2081 C C . CYS A 1 264 ? 22.938 -7.994 -6.479 1.00 97.25 264 CYS A C 1
ATOM 2083 O O . CYS A 1 264 ? 23.563 -6.954 -6.288 1.00 97.25 264 CYS A O 1
ATOM 2085 N N . ASN A 1 265 ? 22.814 -8.928 -5.538 1.00 96.31 265 ASN A N 1
ATOM 2086 C CA . ASN A 1 265 ? 23.577 -8.963 -4.293 1.00 96.31 265 ASN A CA 1
ATOM 2087 C C . ASN A 1 265 ? 24.326 -10.295 -4.244 1.00 96.31 265 ASN A C 1
ATOM 2089 O O . ASN A 1 265 ? 23.693 -11.347 -4.355 1.00 96.31 265 ASN A O 1
ATOM 2093 N N . ALA A 1 266 ? 25.644 -10.269 -4.064 1.00 93.38 266 ALA A N 1
ATOM 2094 C CA . ALA A 1 266 ? 26.440 -11.486 -4.053 1.00 93.38 266 ALA A CA 1
ATOM 2095 C C . ALA A 1 266 ? 27.477 -11.529 -2.926 1.00 93.38 266 ALA A C 1
ATOM 2097 O O . ALA A 1 266 ? 28.031 -10.501 -2.532 1.00 93.38 266 ALA A O 1
ATOM 2098 N N . TRP A 1 267 ? 27.738 -12.741 -2.430 1.00 93.12 267 TRP A N 1
ATOM 2099 C CA . TRP A 1 267 ? 28.732 -13.028 -1.397 1.00 93.12 267 TRP A CA 1
ATOM 2100 C C . TRP A 1 267 ? 29.715 -14.091 -1.873 1.00 93.12 267 TRP A C 1
ATOM 2102 O O . TRP A 1 267 ? 29.302 -15.169 -2.310 1.00 93.12 267 TRP A O 1
ATOM 2112 N N . PHE A 1 268 ? 31.007 -13.801 -1.744 1.00 89.06 268 PHE A N 1
ATOM 2113 C CA . PHE A 1 268 ? 32.062 -14.769 -2.035 1.00 89.06 268 PHE A CA 1
ATOM 2114 C C . PHE A 1 268 ? 32.058 -15.919 -1.033 1.00 89.06 268 PHE A C 1
ATOM 2116 O O . PHE A 1 268 ? 31.649 -15.758 0.120 1.00 89.06 268 PHE A O 1
ATOM 2123 N N . ARG A 1 269 ? 32.530 -17.085 -1.482 1.00 80.94 269 ARG A N 1
ATOM 2124 C CA . ARG A 1 269 ? 32.738 -18.239 -0.604 1.00 80.94 269 ARG A CA 1
ATOM 2125 C C . ARG A 1 269 ? 33.693 -17.856 0.532 1.00 80.94 269 ARG A C 1
ATOM 2127 O O . ARG A 1 269 ? 34.704 -17.192 0.309 1.00 80.94 269 ARG A O 1
ATOM 2134 N N . LEU A 1 270 ? 33.353 -18.261 1.753 1.00 68.50 270 LEU A N 1
ATOM 2135 C CA . LEU A 1 270 ? 34.272 -18.191 2.884 1.00 68.50 270 LEU A CA 1
ATOM 2136 C C . LEU A 1 270 ? 35.274 -19.338 2.735 1.00 68.50 270 LEU A C 1
ATOM 2138 O O . LEU A 1 270 ? 34.862 -20.497 2.718 1.00 68.50 270 LEU A O 1
ATOM 2142 N N . ASN A 1 271 ? 36.551 -18.995 2.573 1.00 64.00 271 ASN A N 1
ATOM 2143 C CA . ASN A 1 271 ? 37.647 -19.942 2.767 1.00 64.00 271 ASN A CA 1
ATOM 2144 C C . ASN A 1 271 ? 37.841 -20.215 4.257 1.00 64.00 271 ASN A C 1
ATOM 2146 O O . ASN A 1 271 ? 37.674 -19.251 5.046 1.00 64.00 271 ASN A O 1
#

Secondary structure (DSSP, 8-state):
--EEEEEEE-SSTTEEEEES-SEE-TT----EEEEE---SS-EEEEEEEEEEES-SS-SEEEEEEEEEE--SEEEE-SEEEEETTSGGGGPPPEEEEESS---B-EEEEEEGGG-EE----TT--BSEEEE--EE-HHHHTT-SEEEEEEEES-TT---EEEEEEEE-SEEES-SEEEEEEEPTT--EEEEEEEEESSS----EEEEEESSS-EEEEEEEEETTEEEEEEEE---TT--BTTB-EEEEEEEEEETTS-EEEEEEEEEEPP-

Sequence (271 aa):
DVLRIERFHTPCGCTIPELKKREYAPDEEGAITVRYNAPAGAVTDVKPVYVYTNDPKNPQYELTIKARVVVNVEISPRDVTLLLDQENAGMPKLTVKSTDGKAFAITSVSATNDVIRIPFDRNQRATEFILEPIVDMKKVESVPAGLIQVNTDHPQSGLLTVRFTVKPYFEVSRPRIILQNITPGEEIIRDVWIRSNYDQKVEIESFSSKNGMMTIDSQRSDGNHLQIMVKITPSADAPTPTRRYISDELVIKLTSGQELTIRCNAWFRLN

Nearest PDB structures (foldseek):
  7sqc-assembly1_M1  TM=3.883E-01  e=1.561E-06  Chlamydomonas reinhardtii
  7sqc-assembly1_T2  TM=3.002E-01  e=1.091E-07  Chlamydomonas reinhardtii
  7sqc-assembly1_T3  TM=2.845E-01  e=2.351E-07  Chlamydomonas reinhardtii
  7n6g-assembly1_1M  TM=2.963E-01  e=8.888E-06  Chlamydomonas reinhardtii
  7q2t-assembly1_XXX  TM=5.229E-01  e=2.119E-02  Rattus norvegicus

Foldseek 3Di:
DKKFFDDKDWPDPQKDWDFPDGIADVVGDGDIDIHGHDDLAWDWDKTWMWTAIPPPVPRIDIDIDTDGAHAQKAKPPQEEEFQLPDALSPDDKIKIAGNVQDKKFWQDKAKVVRQKDWDDDRPDIDRMDIIDIGGNSVCVLVPQKIWIWIDIPDPRHGIYIHIYGYDHQKDKPALEAEAEQDAAQDKDKDKIKIAGPPQDAWAWPDKDKPVPQWDFPDWDDDRNMIITIIIGHHHNPDDDPPRQKDKMKMWTATPVGDIGIRIYIYGHRDD

Solvent-accessible surface area (backbone atoms only — not comparable to full-atom values): 15282 Å² total; per-residue (Å²): 116,71,47,35,57,75,48,77,51,52,94,50,91,43,51,48,78,45,65,92,70,49,71,34,55,74,96,54,86,86,70,78,49,69,50,73,62,78,70,64,59,62,43,81,46,77,44,61,39,37,41,30,34,74,42,87,91,50,44,64,45,80,47,76,48,76,46,79,46,70,50,39,38,47,62,38,66,48,67,46,73,31,38,76,92,38,77,58,24,59,58,66,64,37,40,40,35,36,76,74,72,56,66,33,30,52,75,48,71,52,28,54,91,67,25,40,49,62,70,79,62,69,85,50,69,40,42,60,46,80,36,62,55,43,50,39,73,82,54,38,77,80,41,58,57,45,43,37,42,40,38,54,70,43,96,43,26,48,73,37,64,26,40,37,35,39,56,58,68,60,48,58,77,52,43,66,45,79,46,71,61,46,57,55,52,46,76,45,77,43,82,35,41,41,35,40,73,73,76,41,76,61,49,79,67,48,72,49,34,77,68,70,33,48,47,76,76,47,74,48,80,55,86,37,22,27,41,34,33,39,32,34,35,47,60,66,87,39,72,44,102,89,40,50,66,51,66,37,40,34,40,35,33,30,72,89,70,54,76,47,65,34,35,38,43,36,29,47,53,84,129